Protein AF-A0A834EFI2-F1 (afdb_monomer_lite)

Secondary structure (DSSP, 8-state):
-HHHHHHHHHHHHHHHHS---------------------HHHHHHHHHHHHHHHHHHHHHHHHTT-SS-----HHHHHHHS---HHHHHHHHHHHS-----------S-TTSPP------PPBPPPTT--STT-----B----TT--GGG--------PPPP-SS-----------PPPPSS------

pLDDT: mean 71.98, std 16.1, range [35.47, 96.5]

Structure (mmCIF, N/CA/C/O backbone):
data_AF-A0A834EFI2-F1
#
_entry.id   AF-A0A834EFI2-F1
#
loop_
_atom_site.group_PDB
_atom_site.id
_atom_site.type_symbol
_atom_site.label_atom_id
_atom_site.label_alt_id
_atom_site.label_comp_id
_atom_site.label_asym_id
_atom_site.label_entity_id
_atom_site.label_seq_id
_atom_site.pdbx_PDB_ins_code
_atom_site.Cartn_x
_atom_site.Cartn_y
_atom_site.Cartn_z
_atom_site.occupancy
_atom_site.B_iso_or_equiv
_atom_site.auth_seq_id
_atom_site.auth_comp_id
_atom_site.auth_asym_id
_atom_site.auth_atom_id
_atom_site.pdbx_PDB_model_num
ATOM 1 N N . MET A 1 1 ? 74.444 -0.297 -67.887 1.00 57.16 1 MET A N 1
ATOM 2 C CA . MET A 1 1 ? 74.779 -0.469 -66.453 1.00 57.16 1 MET A CA 1
ATOM 3 C C . MET A 1 1 ? 73.756 0.197 -65.520 1.00 57.16 1 MET A C 1
ATOM 5 O O . MET A 1 1 ? 73.308 -0.463 -64.598 1.00 57.16 1 MET A O 1
ATOM 9 N N . GLN A 1 2 ? 73.308 1.440 -65.764 1.00 59.41 2 GLN A N 1
ATOM 10 C CA . GLN A 1 2 ? 72.374 2.156 -64.863 1.00 59.41 2 GLN A CA 1
ATOM 11 C C . GLN A 1 2 ? 70.958 1.557 -64.750 1.00 59.41 2 GLN A C 1
ATOM 13 O O . GLN A 1 2 ? 70.380 1.557 -63.668 1.00 59.41 2 GLN A O 1
ATOM 18 N N . LYS A 1 3 ? 70.391 0.998 -65.831 1.00 59.50 3 LYS A N 1
ATOM 19 C CA . LYS A 1 3 ? 69.033 0.418 -65.776 1.00 59.50 3 LYS A CA 1
ATOM 20 C C . LYS A 1 3 ? 68.935 -0.820 -64.881 1.00 59.50 3 LYS A C 1
ATOM 22 O O . LYS A 1 3 ? 67.897 -1.032 -64.269 1.00 59.50 3 LYS A O 1
ATOM 27 N N . LEU A 1 4 ? 70.016 -1.593 -64.760 1.00 70.81 4 LEU A N 1
ATOM 28 C CA . LEU A 1 4 ? 70.049 -2.780 -63.905 1.00 70.81 4 LEU A CA 1
ATOM 29 C C . LEU A 1 4 ? 70.066 -2.392 -62.419 1.00 70.81 4 LEU A C 1
ATOM 31 O O . LEU A 1 4 ? 69.343 -2.985 -61.630 1.00 70.81 4 LEU A O 1
ATOM 35 N N . GLN A 1 5 ? 70.807 -1.338 -62.057 1.00 68.81 5 GLN A N 1
ATOM 36 C CA . GLN A 1 5 ? 70.802 -0.798 -60.693 1.00 68.81 5 GLN A CA 1
ATOM 37 C C . GLN A 1 5 ? 69.417 -0.301 -60.271 1.00 68.81 5 GLN A C 1
ATOM 39 O O . GLN A 1 5 ? 69.000 -0.563 -59.150 1.00 68.81 5 GLN A O 1
ATOM 44 N N . ILE A 1 6 ? 68.684 0.361 -61.170 1.00 76.00 6 ILE A N 1
ATOM 45 C CA . ILE A 1 6 ? 67.333 0.860 -60.876 1.00 76.00 6 ILE A CA 1
ATOM 46 C C . ILE A 1 6 ? 66.368 -0.302 -60.607 1.00 76.00 6 ILE A C 1
ATOM 48 O O . ILE A 1 6 ? 65.616 -0.253 -59.638 1.00 76.00 6 ILE A O 1
ATOM 52 N N . TYR A 1 7 ? 66.429 -1.374 -61.401 1.00 76.25 7 TYR A N 1
ATOM 53 C CA . TYR A 1 7 ? 65.611 -2.568 -61.162 1.00 76.25 7 TYR A CA 1
ATOM 54 C C . TYR A 1 7 ? 65.958 -3.265 -59.843 1.00 76.25 7 TYR A C 1
ATOM 56 O O . TYR A 1 7 ? 65.052 -3.678 -59.125 1.00 76.25 7 TYR A O 1
ATOM 64 N N . VAL A 1 8 ? 67.244 -3.343 -59.491 1.00 78.88 8 VAL A N 1
ATOM 65 C CA . VAL A 1 8 ? 67.687 -3.908 -58.207 1.00 78.88 8 VAL A CA 1
ATOM 66 C C . VAL A 1 8 ? 67.187 -3.063 -57.036 1.00 78.88 8 VAL A C 1
ATOM 68 O O . VAL A 1 8 ? 66.684 -3.627 -56.072 1.00 78.88 8 VAL A O 1
ATOM 71 N N . TYR A 1 9 ? 67.241 -1.731 -57.130 1.00 77.94 9 TYR A N 1
ATOM 72 C CA . TYR A 1 9 ? 66.711 -0.843 -56.091 1.00 77.94 9 TYR A CA 1
ATOM 73 C C . TYR A 1 9 ? 65.197 -0.964 -55.930 1.00 77.94 9 TYR A C 1
ATOM 75 O O . TYR A 1 9 ? 64.722 -1.018 -54.802 1.00 77.94 9 TYR A O 1
ATOM 83 N N . ILE A 1 10 ? 64.445 -1.054 -57.031 1.00 77.62 10 ILE A N 1
ATOM 84 C CA . ILE A 1 10 ? 62.991 -1.268 -56.986 1.00 77.62 10 ILE A CA 1
ATOM 85 C C . ILE A 1 10 ? 62.675 -2.620 -56.337 1.00 77.62 10 ILE A C 1
ATOM 87 O O . ILE A 1 10 ? 61.805 -2.694 -55.475 1.00 77.62 10 ILE A O 1
ATOM 91 N N . TYR A 1 11 ? 63.408 -3.677 -56.693 1.00 72.69 11 TYR A N 1
ATOM 92 C CA . TYR A 1 11 ? 63.208 -5.008 -56.118 1.00 72.69 11 TYR A CA 1
ATOM 93 C C . TYR A 1 11 ? 63.543 -5.047 -54.620 1.00 72.69 11 TYR A C 1
ATOM 95 O O . TYR A 1 11 ? 62.806 -5.630 -53.829 1.00 72.69 11 TYR A O 1
ATOM 103 N N . LEU A 1 12 ? 64.614 -4.361 -54.214 1.00 73.50 12 LEU A N 1
ATOM 104 C CA . LEU A 1 12 ? 65.018 -4.240 -52.815 1.00 73.50 12 LEU A CA 1
ATOM 105 C C . LEU A 1 12 ? 64.003 -3.414 -52.008 1.00 73.50 12 LEU A C 1
ATOM 107 O O . LEU A 1 12 ? 63.713 -3.754 -50.868 1.00 73.50 12 LEU A O 1
ATOM 111 N N . PHE A 1 13 ? 63.392 -2.392 -52.616 1.00 70.62 13 PHE A N 1
ATOM 112 C CA . PHE A 1 13 ? 62.303 -1.628 -52.001 1.00 70.62 13 PHE A CA 1
ATOM 113 C C . PHE A 1 13 ? 61.031 -2.470 -51.832 1.00 70.62 13 PHE A C 1
ATOM 115 O O . PHE A 1 13 ? 60.393 -2.411 -50.784 1.00 70.62 13 PHE A O 1
ATOM 122 N N . MET A 1 14 ? 60.690 -3.305 -52.818 1.00 68.56 14 MET A N 1
ATOM 123 C CA . MET A 1 14 ? 59.548 -4.222 -52.715 1.00 68.56 14 MET A CA 1
ATOM 124 C C . MET A 1 14 ? 59.757 -5.288 -51.631 1.00 68.56 14 MET A C 1
ATOM 126 O O . MET A 1 14 ? 58.807 -5.608 -50.923 1.00 68.56 14 MET A O 1
ATOM 130 N N . LEU A 1 15 ? 60.988 -5.774 -51.440 1.00 65.50 15 LEU A N 1
ATOM 131 C CA . LEU A 1 15 ? 61.339 -6.699 -50.351 1.00 65.50 15 LEU A CA 1
ATOM 132 C C . LEU A 1 15 ? 61.309 -6.050 -48.955 1.00 65.50 15 LEU A C 1
ATOM 134 O O . LEU A 1 15 ? 61.160 -6.758 -47.967 1.00 65.50 15 LEU A O 1
ATOM 138 N N . ILE A 1 16 ? 61.451 -4.724 -48.855 1.00 64.19 16 ILE A N 1
ATOM 139 C CA . ILE A 1 16 ? 61.365 -3.992 -47.577 1.00 64.19 16 ILE A CA 1
ATOM 140 C C . ILE A 1 16 ? 59.906 -3.663 -47.223 1.00 64.19 16 ILE A C 1
ATOM 142 O O . ILE A 1 16 ? 59.544 -3.665 -46.050 1.00 64.19 16 ILE A O 1
ATOM 146 N N . VAL A 1 17 ? 59.058 -3.382 -48.221 1.00 65.19 17 VAL A N 1
ATOM 147 C CA . VAL A 1 17 ? 57.636 -3.050 -48.006 1.00 65.19 17 VAL A CA 1
ATOM 148 C C . VAL A 1 17 ? 56.783 -4.307 -47.809 1.00 65.19 17 VAL A C 1
ATOM 150 O O . VAL A 1 17 ? 55.836 -4.289 -47.024 1.00 65.19 17 VAL A O 1
ATOM 153 N N . ALA A 1 18 ? 57.131 -5.413 -48.467 1.00 56.00 18 ALA A N 1
ATOM 154 C CA . ALA A 1 18 ? 56.571 -6.726 -48.180 1.00 56.00 18 ALA A CA 1
ATOM 155 C C . ALA A 1 18 ? 57.459 -7.430 -47.143 1.00 56.00 18 ALA A C 1
ATOM 157 O O . ALA A 1 18 ? 58.338 -8.213 -47.495 1.00 56.00 18 ALA A O 1
ATOM 158 N N . GLY A 1 19 ? 57.245 -7.121 -45.859 1.00 52.88 19 GLY A N 1
ATOM 159 C CA . GLY A 1 19 ? 57.822 -7.901 -44.760 1.00 52.88 19 GLY A CA 1
ATOM 160 C C . GLY A 1 19 ? 57.511 -9.400 -44.915 1.00 52.88 19 GLY A C 1
ATOM 161 O O . GLY A 1 19 ? 56.561 -9.758 -45.620 1.00 52.88 19 GLY A O 1
ATOM 162 N N . PRO A 1 20 ? 58.310 -10.291 -44.302 1.00 54.50 20 PRO A N 1
ATOM 163 C CA . PRO A 1 20 ? 58.153 -11.722 -44.497 1.00 54.50 20 PRO A CA 1
ATOM 164 C C . PRO A 1 20 ? 56.745 -12.142 -44.070 1.00 54.50 20 PRO A C 1
ATOM 166 O O . PRO A 1 20 ? 56.276 -11.815 -42.982 1.00 54.50 20 PRO A O 1
ATOM 169 N N . VAL A 1 21 ? 56.061 -12.855 -44.959 1.00 49.03 21 VAL A N 1
ATOM 170 C CA . VAL A 1 21 ? 54.863 -13.608 -44.604 1.00 49.03 21 VAL A CA 1
ATOM 171 C C . VAL A 1 21 ? 55.350 -14.790 -43.769 1.00 49.03 21 VAL A C 1
ATOM 173 O O . VAL A 1 21 ? 55.869 -15.760 -44.319 1.00 49.03 21 VAL A O 1
ATOM 176 N N . ASP A 1 22 ? 55.237 -14.679 -42.446 1.00 40.69 22 ASP A N 1
ATOM 177 C CA . ASP A 1 22 ? 55.467 -15.785 -41.516 1.00 40.69 22 ASP A CA 1
ATOM 178 C C . ASP A 1 22 ? 54.403 -16.871 -41.747 1.00 40.69 22 ASP A C 1
ATOM 180 O O . ASP A 1 22 ? 53.300 -16.838 -41.202 1.00 40.69 22 ASP A O 1
ATOM 184 N N . LEU A 1 23 ? 54.737 -17.849 -42.588 1.00 47.94 23 LEU A N 1
ATOM 185 C CA . LEU A 1 23 ? 54.115 -19.168 -42.577 1.00 47.94 23 LEU A CA 1
ATOM 186 C C . LEU A 1 23 ? 54.871 -20.017 -41.555 1.00 47.94 23 LEU A C 1
ATOM 188 O O . LEU A 1 23 ? 55.841 -20.687 -41.902 1.00 47.94 23 LEU A O 1
ATOM 192 N N . ASN A 1 24 ? 54.438 -19.979 -40.296 1.00 36.28 24 ASN A N 1
ATOM 193 C CA . ASN A 1 24 ? 54.888 -20.942 -39.298 1.00 36.28 24 ASN A CA 1
ATOM 194 C C . ASN A 1 24 ? 53.682 -21.506 -38.533 1.00 36.28 24 ASN A C 1
ATOM 196 O O . ASN A 1 24 ? 53.216 -20.936 -37.547 1.00 36.28 24 ASN A O 1
ATOM 200 N N . GLU A 1 25 ? 53.159 -22.626 -39.037 1.00 43.72 25 GLU A N 1
ATOM 201 C CA . GLU A 1 25 ? 52.348 -23.561 -38.258 1.00 43.72 25 GLU A CA 1
ATOM 202 C C . GLU A 1 25 ? 53.233 -24.253 -37.208 1.00 43.72 25 GLU A C 1
ATOM 204 O O . GLU A 1 25 ? 54.333 -24.709 -37.510 1.00 43.72 25 GLU A O 1
ATOM 209 N N . ASN A 1 26 ? 52.675 -24.396 -36.004 1.00 40.94 26 ASN A N 1
ATOM 210 C CA . ASN A 1 26 ? 53.126 -25.214 -34.873 1.00 40.94 26 ASN A CA 1
ATOM 211 C C . ASN A 1 26 ? 54.272 -24.683 -33.996 1.00 40.94 26 ASN A C 1
ATOM 213 O O . ASN A 1 26 ? 55.439 -25.029 -34.166 1.00 40.94 26 ASN A O 1
ATOM 217 N N . SER A 1 27 ? 53.880 -24.055 -32.886 1.00 36.34 27 SER A N 1
ATOM 218 C CA . SER A 1 27 ? 54.335 -24.500 -31.564 1.00 36.34 27 SER A CA 1
ATOM 219 C C . SER A 1 27 ? 53.346 -24.082 -30.470 1.00 36.34 27 SER A C 1
ATOM 221 O O . SER A 1 27 ? 53.062 -22.907 -30.245 1.00 36.34 27 SER A O 1
ATOM 223 N N . GLU A 1 28 ? 52.802 -25.081 -29.776 1.00 46.66 28 GLU A N 1
ATOM 224 C CA . GLU A 1 28 ? 52.226 -24.907 -28.450 1.00 46.66 28 GLU A CA 1
ATOM 225 C C . GLU A 1 28 ? 53.320 -24.383 -27.514 1.00 46.66 28 GLU A C 1
ATOM 227 O O . GLU A 1 28 ? 54.284 -25.090 -27.225 1.00 46.66 28 GLU A O 1
ATOM 232 N N . GLN A 1 29 ? 53.162 -23.173 -26.980 1.00 35.47 29 GLN A N 1
ATOM 233 C CA . GLN A 1 29 ? 53.838 -22.812 -25.742 1.00 35.47 29 GLN A CA 1
ATOM 234 C C . GLN A 1 29 ? 52.977 -21.852 -24.926 1.00 35.47 29 GLN A C 1
ATOM 236 O O . GLN A 1 29 ? 52.627 -20.755 -25.350 1.00 35.47 29 GLN A O 1
ATOM 241 N N . LYS A 1 30 ? 52.618 -22.339 -23.735 1.00 46.41 30 LYS A N 1
ATOM 242 C CA . LYS A 1 30 ? 51.972 -21.622 -22.639 1.00 46.41 30 LYS A CA 1
ATOM 243 C C . LYS A 1 30 ? 52.601 -20.247 -22.427 1.00 46.41 30 LYS A C 1
ATOM 245 O O . LYS A 1 30 ? 53.721 -20.155 -21.932 1.00 46.41 30 LYS A O 1
ATOM 250 N N . GLU A 1 31 ? 51.799 -19.216 -22.635 1.00 38.06 31 GLU A N 1
ATOM 251 C CA . GLU A 1 31 ? 51.985 -17.920 -22.003 1.00 38.06 31 GLU A CA 1
ATOM 252 C C . GLU A 1 31 ? 50.618 -17.465 -21.474 1.00 38.06 31 GLU A C 1
ATOM 254 O O . GLU A 1 31 ? 49.764 -16.975 -22.211 1.00 38.06 31 GLU A O 1
ATOM 259 N N . ASN A 1 32 ? 50.376 -17.703 -20.179 1.00 44.28 32 ASN A N 1
ATOM 260 C CA . ASN A 1 32 ? 49.322 -17.022 -19.426 1.00 44.28 32 ASN A CA 1
ATOM 261 C C . ASN A 1 32 ? 49.777 -15.573 -19.217 1.00 44.28 32 ASN A C 1
ATOM 263 O O . ASN A 1 32 ? 50.196 -15.197 -18.127 1.00 44.28 32 ASN A O 1
ATOM 267 N N . VAL A 1 33 ? 49.747 -14.786 -20.286 1.00 43.59 33 VAL A N 1
ATOM 268 C CA . VAL A 1 33 ? 49.722 -13.330 -20.202 1.00 43.59 33 VAL A CA 1
ATOM 269 C C . VAL A 1 33 ? 48.264 -12.944 -20.328 1.00 43.59 33 VAL A C 1
ATOM 271 O O . VAL A 1 33 ? 47.598 -13.315 -21.295 1.00 43.59 33 VAL A O 1
ATOM 274 N N . GLU A 1 34 ? 47.772 -12.249 -19.307 1.00 51.00 34 GLU A N 1
ATOM 275 C CA . GLU A 1 34 ? 46.494 -11.550 -19.274 1.00 51.00 34 GLU A CA 1
ATOM 276 C C . GLU A 1 34 ? 46.258 -10.808 -20.595 1.00 51.00 34 GLU A C 1
ATOM 278 O O . GLU A 1 34 ? 46.604 -9.643 -20.770 1.00 51.00 34 GLU A O 1
ATOM 283 N N . LYS A 1 35 ? 45.605 -11.470 -21.551 1.00 49.47 35 LYS A N 1
ATOM 284 C CA . LYS A 1 35 ? 44.808 -10.771 -22.547 1.00 49.47 35 LYS A CA 1
ATOM 285 C C . LYS A 1 35 ? 43.511 -10.392 -21.853 1.00 49.47 35 LYS A C 1
ATOM 287 O O . LYS A 1 35 ? 42.452 -10.948 -22.141 1.00 49.47 35 LYS A O 1
ATOM 292 N N . GLU A 1 36 ? 43.597 -9.386 -20.985 1.00 53.88 36 GLU A N 1
ATOM 293 C CA . GLU A 1 36 ? 42.521 -8.415 -20.795 1.00 53.88 36 GLU A CA 1
ATOM 294 C C . GLU A 1 36 ? 42.317 -7.685 -22.133 1.00 53.88 36 GLU A C 1
ATOM 296 O O . GLU A 1 36 ? 42.615 -6.509 -22.323 1.00 53.88 36 GLU A O 1
ATOM 301 N N . GLY A 1 37 ? 41.869 -8.436 -23.139 1.00 59.25 37 GLY A N 1
ATOM 302 C CA . GLY A 1 37 ? 41.423 -7.879 -24.391 1.00 59.25 37 GLY A CA 1
ATOM 303 C C . GLY A 1 37 ? 40.200 -7.045 -24.068 1.00 59.25 37 GLY A C 1
ATOM 304 O O . GLY A 1 37 ? 39.169 -7.589 -23.673 1.00 59.25 37 GLY A O 1
ATOM 305 N N . LEU A 1 38 ? 40.336 -5.731 -24.228 1.00 65.19 38 LEU A N 1
ATOM 306 C CA . LEU A 1 38 ? 39.255 -4.754 -24.246 1.00 65.19 38 LEU A CA 1
ATOM 307 C C . LEU A 1 38 ? 38.185 -5.226 -25.244 1.00 65.19 38 LEU A C 1
ATOM 309 O O . LEU A 1 38 ? 38.211 -4.906 -26.433 1.00 65.19 38 LEU A O 1
ATOM 313 N N . CYS A 1 39 ? 37.253 -6.054 -24.774 1.00 82.56 39 CYS A N 1
ATOM 314 C CA . CYS A 1 39 ? 36.137 -6.530 -25.568 1.00 82.56 39 CYS A CA 1
ATOM 315 C C . CYS A 1 39 ? 35.184 -5.347 -25.753 1.00 82.56 39 CYS A C 1
ATOM 317 O O . CYS A 1 39 ? 34.270 -5.137 -24.957 1.00 82.56 39 CYS A O 1
ATOM 319 N N . ASN A 1 40 ? 35.388 -4.568 -26.818 1.00 80.56 40 ASN A N 1
ATOM 320 C CA . ASN A 1 40 ? 34.561 -3.401 -27.136 1.00 80.56 40 ASN A CA 1
ATOM 321 C C . ASN A 1 40 ? 33.069 -3.762 -27.232 1.00 80.56 40 ASN A C 1
ATOM 323 O O . ASN A 1 40 ? 32.218 -2.982 -26.814 1.00 80.56 40 ASN A O 1
ATOM 327 N N . ALA A 1 41 ? 32.741 -4.974 -27.696 1.00 84.69 41 ALA A N 1
ATOM 328 C CA . ALA A 1 41 ? 31.374 -5.493 -27.702 1.00 84.69 41 ALA A CA 1
ATOM 329 C C . ALA A 1 41 ? 30.818 -5.737 -26.285 1.00 84.69 41 ALA A C 1
ATOM 331 O O . ALA A 1 41 ? 29.636 -5.505 -26.040 1.00 84.69 41 ALA A O 1
ATOM 332 N N . CYS A 1 42 ? 31.652 -6.176 -25.342 1.00 87.69 42 CYS A N 1
ATOM 333 C CA . CYS A 1 42 ? 31.282 -6.396 -23.947 1.00 87.69 42 CYS A CA 1
ATOM 334 C C . CYS A 1 42 ? 31.084 -5.056 -23.228 1.00 87.69 42 CYS A C 1
ATOM 336 O O . CYS A 1 42 ? 30.063 -4.867 -22.573 1.00 87.69 42 CYS A O 1
ATOM 338 N N . THR A 1 43 ? 31.991 -4.095 -23.433 1.00 87.62 43 THR A N 1
ATOM 339 C CA . THR A 1 43 ? 31.859 -2.720 -22.925 1.00 87.62 43 THR A CA 1
ATOM 340 C C . THR A 1 43 ? 30.623 -2.032 -23.503 1.00 87.62 43 THR A C 1
ATOM 342 O O . THR A 1 43 ? 29.855 -1.419 -22.769 1.00 87.62 43 THR A O 1
ATOM 345 N N . TRP A 1 44 ? 30.350 -2.195 -24.801 1.00 87.75 44 TRP A N 1
ATOM 346 C CA . TRP A 1 44 ? 29.141 -1.665 -25.434 1.00 87.75 44 TRP A CA 1
ATOM 347 C C . TRP A 1 44 ? 27.859 -2.314 -24.889 1.00 87.75 44 TRP A C 1
ATOM 349 O O . TRP A 1 44 ? 26.895 -1.615 -24.578 1.00 87.75 44 TRP A O 1
ATOM 359 N N . ARG A 1 45 ? 27.842 -3.640 -24.693 1.00 89.38 45 ARG A N 1
ATOM 360 C CA . ARG A 1 45 ? 26.726 -4.341 -24.029 1.00 89.38 45 ARG A CA 1
ATOM 361 C C . ARG A 1 45 ? 26.526 -3.860 -22.593 1.00 89.38 45 ARG A C 1
ATOM 363 O O . ARG A 1 45 ? 25.390 -3.687 -22.164 1.00 89.38 45 ARG A O 1
ATOM 370 N N . GLN A 1 46 ? 27.609 -3.610 -21.865 1.00 90.56 46 GLN A N 1
ATOM 371 C CA . GLN A 1 46 ? 27.544 -3.103 -20.500 1.00 90.56 46 GLN A CA 1
ATOM 372 C C . GLN A 1 46 ? 27.001 -1.670 -20.460 1.00 90.56 46 GLN A C 1
ATOM 374 O O . GLN A 1 46 ? 26.102 -1.392 -19.671 1.00 90.56 46 GLN A O 1
ATOM 379 N N . ASN A 1 47 ? 27.464 -0.797 -21.359 1.00 90.62 47 ASN A N 1
ATOM 380 C CA . ASN A 1 47 ? 27.018 0.595 -21.464 1.00 90.62 47 ASN A CA 1
ATOM 381 C C . ASN A 1 47 ? 25.558 0.707 -21.926 1.00 90.62 47 ASN A C 1
ATOM 383 O O . ASN A 1 47 ? 24.792 1.529 -21.430 1.00 90.62 47 ASN A O 1
ATOM 387 N N . THR A 1 48 ? 25.131 -0.141 -22.864 1.00 92.38 48 THR A N 1
ATOM 388 C CA . THR A 1 48 ? 23.721 -0.198 -23.280 1.00 92.38 48 THR A CA 1
ATOM 389 C C . THR A 1 48 ? 22.837 -0.756 -22.171 1.00 92.38 48 THR A C 1
ATOM 391 O O . THR A 1 48 ? 21.735 -0.255 -21.958 1.00 92.38 48 THR A O 1
ATOM 394 N N . LYS A 1 49 ? 23.315 -1.752 -21.415 1.00 95.00 49 LYS A N 1
ATOM 395 C CA . LYS A 1 49 ? 22.616 -2.268 -20.236 1.00 95.00 49 LYS A CA 1
ATOM 396 C C . LYS A 1 49 ? 22.492 -1.205 -19.143 1.00 95.00 49 LYS A C 1
ATOM 398 O O . LYS A 1 49 ? 21.394 -1.040 -18.619 1.00 95.00 49 LYS A O 1
ATOM 403 N N . SER A 1 50 ? 23.560 -0.476 -18.812 1.00 93.31 50 SER A N 1
ATOM 404 C CA . SER A 1 50 ? 23.510 0.590 -17.801 1.00 93.31 50 SER A CA 1
ATOM 405 C C . SER A 1 50 ? 22.576 1.723 -18.225 1.00 93.31 50 SER A C 1
ATOM 407 O O . SER A 1 50 ? 21.700 2.094 -17.447 1.00 93.31 50 SER A O 1
ATOM 409 N N . SER A 1 51 ? 22.654 2.167 -19.483 1.00 93.88 51 SER A N 1
ATOM 410 C CA . SER A 1 51 ? 21.744 3.177 -20.038 1.00 93.88 51 SER A CA 1
ATOM 411 C C . SER A 1 51 ? 20.276 2.724 -20.003 1.00 93.88 51 SER A C 1
ATOM 413 O O . SER A 1 51 ? 19.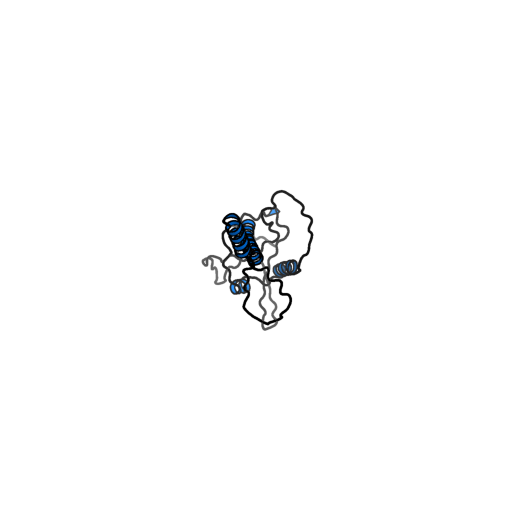401 3.481 -19.584 1.00 93.88 51 SER A O 1
ATOM 415 N N . ARG A 1 52 ? 19.987 1.460 -20.348 1.00 95.75 52 ARG A N 1
ATOM 416 C CA . ARG A 1 52 ? 18.630 0.892 -20.234 1.00 95.75 52 ARG A CA 1
ATOM 417 C C . ARG A 1 52 ? 18.145 0.835 -18.787 1.00 95.75 52 ARG A C 1
ATOM 419 O O . ARG A 1 52 ? 16.986 1.137 -18.532 1.00 95.75 52 ARG A O 1
ATOM 426 N N . ILE A 1 53 ? 19.008 0.467 -17.838 1.00 96.50 53 ILE A N 1
ATOM 427 C CA . ILE A 1 53 ? 18.658 0.437 -16.410 1.00 96.50 53 ILE A CA 1
ATOM 428 C C . ILE A 1 53 ? 18.310 1.845 -15.914 1.00 96.50 53 ILE A C 1
ATOM 430 O O . ILE A 1 53 ? 17.340 2.009 -15.179 1.00 96.50 53 ILE A O 1
ATOM 434 N N . GLU A 1 54 ? 19.072 2.862 -16.312 1.00 94.56 54 GLU A N 1
ATOM 435 C CA . GLU A 1 54 ? 18.787 4.258 -15.966 1.00 94.56 54 GLU A CA 1
ATOM 436 C C . GLU A 1 54 ? 17.467 4.740 -16.575 1.00 94.56 54 GLU A C 1
ATOM 438 O O . GLU A 1 54 ? 16.649 5.326 -15.865 1.00 94.56 54 GLU A O 1
ATOM 443 N N . ALA A 1 55 ? 17.201 4.401 -17.838 1.00 94.19 55 ALA A N 1
ATOM 444 C CA . ALA A 1 55 ? 15.926 4.696 -18.484 1.00 94.19 55 ALA A CA 1
ATOM 445 C C . ALA A 1 55 ? 14.743 4.038 -17.753 1.00 94.19 55 ALA A C 1
ATOM 447 O O . ALA A 1 55 ? 13.748 4.704 -17.475 1.00 94.19 55 ALA A O 1
ATOM 448 N N . ILE A 1 56 ? 14.868 2.761 -17.369 1.00 95.25 56 ILE A N 1
ATOM 449 C CA . ILE A 1 56 ? 13.834 2.038 -16.613 1.00 95.25 56 ILE A CA 1
ATOM 450 C C . ILE A 1 56 ? 13.594 2.698 -15.251 1.00 95.25 56 ILE A C 1
ATOM 452 O O . ILE A 1 56 ? 12.443 2.882 -14.863 1.00 95.25 56 ILE A O 1
ATOM 456 N N . LYS A 1 57 ? 14.649 3.099 -14.529 1.00 94.25 57 LYS A N 1
ATOM 457 C CA . LYS A 1 57 ? 14.510 3.798 -13.239 1.00 94.25 57 LYS A CA 1
ATOM 458 C C . LYS A 1 57 ? 13.676 5.072 -13.379 1.00 94.25 57 LYS A C 1
ATOM 460 O O . LYS A 1 57 ? 12.748 5.280 -12.601 1.00 94.25 57 LYS A O 1
ATOM 465 N N . ILE A 1 58 ? 13.978 5.895 -14.382 1.00 92.81 58 ILE A N 1
ATOM 466 C CA . ILE A 1 58 ? 13.253 7.146 -14.641 1.00 92.81 58 ILE A CA 1
ATOM 467 C C . ILE A 1 58 ? 11.814 6.852 -15.077 1.00 92.81 58 ILE A C 1
ATOM 469 O O . ILE A 1 58 ? 10.880 7.491 -14.596 1.00 92.81 58 ILE A O 1
ATOM 473 N N . GLN A 1 59 ? 11.616 5.856 -15.943 1.00 90.69 59 GLN A N 1
ATOM 474 C CA . GLN A 1 59 ? 10.292 5.466 -16.418 1.00 90.69 59 GLN A CA 1
ATOM 475 C C . GLN A 1 59 ? 9.404 4.967 -15.273 1.00 90.69 59 GLN A C 1
ATOM 477 O O . GLN A 1 59 ? 8.243 5.356 -15.206 1.00 90.69 59 GLN A O 1
ATOM 482 N N . ILE A 1 60 ? 9.935 4.166 -14.344 1.00 93.25 60 ILE A N 1
ATOM 483 C CA . ILE A 1 60 ? 9.201 3.713 -13.153 1.00 93.25 60 ILE A CA 1
ATOM 484 C C . ILE A 1 60 ? 8.764 4.912 -12.307 1.00 93.25 60 ILE A C 1
ATOM 486 O O . ILE A 1 60 ? 7.589 5.016 -11.962 1.00 93.25 60 ILE A O 1
ATOM 490 N N . LEU A 1 61 ? 9.679 5.839 -12.009 1.00 92.00 61 LEU A N 1
ATOM 491 C CA . LEU A 1 61 ? 9.361 7.042 -11.233 1.00 92.00 61 LEU A CA 1
ATOM 492 C C . LEU A 1 61 ? 8.292 7.899 -11.929 1.00 92.00 61 LEU A C 1
ATOM 494 O O . LEU A 1 61 ? 7.325 8.316 -11.295 1.00 92.00 61 LEU A O 1
ATOM 498 N N . SER A 1 62 ? 8.402 8.071 -13.249 1.00 91.50 62 SER A N 1
ATOM 499 C CA . SER A 1 62 ? 7.419 8.790 -14.066 1.00 91.50 62 SER A CA 1
ATOM 500 C C . SER A 1 62 ? 6.041 8.119 -14.046 1.00 91.50 62 SER A C 1
ATOM 502 O O . SER A 1 62 ? 5.036 8.781 -13.776 1.00 91.50 62 SER A O 1
ATOM 504 N N . LYS A 1 63 ? 5.984 6.799 -14.260 1.00 89.56 63 LYS A N 1
ATOM 505 C CA . LYS A 1 63 ? 4.732 6.027 -14.254 1.00 89.56 63 LYS A CA 1
ATOM 506 C C . LYS A 1 63 ? 4.046 6.052 -12.890 1.00 89.56 63 LYS A C 1
ATOM 508 O O . LYS A 1 63 ? 2.826 6.197 -12.828 1.00 89.56 63 LYS A O 1
ATOM 513 N N . LEU A 1 64 ? 4.825 5.979 -11.809 1.00 88.25 64 LEU A N 1
ATOM 514 C CA . LEU A 1 64 ? 4.339 6.074 -10.429 1.00 88.25 64 LEU A CA 1
ATOM 515 C C . LEU A 1 64 ? 4.052 7.514 -9.978 1.00 88.25 64 LEU A C 1
ATOM 517 O O . LEU A 1 64 ? 3.538 7.710 -8.877 1.00 88.25 64 LEU A O 1
ATOM 521 N N . ARG A 1 65 ? 4.347 8.519 -10.816 1.00 86.56 65 ARG A N 1
ATOM 522 C CA . ARG A 1 65 ? 4.206 9.951 -10.505 1.00 86.56 65 ARG A CA 1
ATOM 523 C C . ARG A 1 65 ? 4.981 10.354 -9.242 1.00 86.56 65 ARG A C 1
ATOM 525 O O . ARG A 1 65 ? 4.479 11.106 -8.408 1.00 86.56 65 ARG A O 1
ATOM 532 N N . LEU A 1 66 ? 6.200 9.837 -9.109 1.00 88.00 66 LEU A N 1
ATOM 533 C CA . LEU A 1 66 ? 7.132 10.137 -8.026 1.00 88.00 66 LEU A CA 1
ATOM 534 C C . LEU A 1 66 ? 8.298 10.968 -8.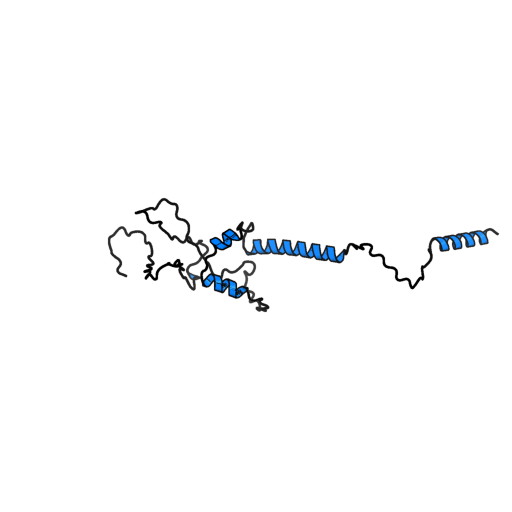567 1.00 88.00 66 LEU A C 1
ATOM 536 O O . LEU A 1 66 ? 8.900 10.608 -9.575 1.00 88.00 66 LEU A O 1
ATOM 540 N N . GLU A 1 67 ? 8.645 12.057 -7.884 1.00 87.56 67 GLU A N 1
ATOM 541 C CA . GLU A 1 67 ? 9.826 12.863 -8.235 1.00 87.56 67 GLU A CA 1
ATOM 542 C C . GLU A 1 67 ? 11.124 12.153 -7.843 1.00 87.56 67 GLU A C 1
ATOM 544 O O . GLU A 1 67 ? 12.112 12.166 -8.574 1.00 87.56 67 GLU A O 1
ATOM 549 N N . THR A 1 68 ? 11.114 11.505 -6.678 1.00 89.81 68 THR A N 1
ATOM 550 C CA . THR A 1 68 ? 12.257 10.783 -6.122 1.00 89.81 68 THR A CA 1
ATOM 551 C C . THR A 1 68 ? 11.808 9.450 -5.538 1.00 89.81 68 THR A C 1
ATOM 553 O O . THR A 1 68 ? 10.643 9.266 -5.175 1.00 89.81 68 THR A O 1
ATOM 556 N N . ALA A 1 69 ? 12.737 8.494 -5.466 1.00 90.12 69 ALA A N 1
ATOM 557 C CA . ALA A 1 69 ? 12.471 7.225 -4.807 1.00 90.12 69 ALA A CA 1
ATOM 558 C C . ALA A 1 69 ? 12.190 7.467 -3.311 1.00 90.12 69 ALA A C 1
ATOM 560 O O . ALA A 1 69 ? 12.946 8.198 -2.663 1.00 90.12 69 ALA A O 1
ATOM 561 N N . PRO A 1 70 ? 11.135 6.861 -2.743 1.00 86.88 70 PRO A N 1
ATOM 562 C CA . PRO A 1 70 ? 10.796 7.056 -1.343 1.00 86.88 70 PRO A CA 1
ATOM 563 C C . PRO A 1 70 ? 11.929 6.545 -0.445 1.00 86.88 70 PRO A C 1
ATOM 565 O O . PRO A 1 70 ? 12.393 5.412 -0.581 1.00 86.88 70 PRO A O 1
ATOM 568 N N . ASN A 1 71 ? 12.378 7.392 0.481 1.00 87.56 71 ASN A N 1
ATOM 569 C CA . ASN A 1 71 ? 13.472 7.079 1.396 1.00 87.56 71 ASN A CA 1
ATOM 570 C C . ASN A 1 71 ? 12.966 6.213 2.561 1.00 87.56 71 ASN A C 1
ATOM 572 O O . ASN A 1 71 ? 12.583 6.729 3.610 1.00 87.56 71 ASN A O 1
ATOM 576 N N . ILE A 1 72 ? 12.912 4.895 2.354 1.00 87.00 72 ILE A N 1
ATOM 577 C CA . ILE A 1 72 ? 12.432 3.928 3.348 1.00 87.00 72 ILE A CA 1
ATOM 578 C C . ILE A 1 72 ? 13.476 2.818 3.513 1.00 87.00 72 ILE A C 1
ATOM 580 O O . ILE A 1 72 ? 13.855 2.152 2.549 1.00 87.00 72 ILE A O 1
ATOM 584 N N . SER A 1 73 ? 13.942 2.598 4.745 1.00 86.88 73 SER A N 1
ATOM 585 C CA . SER A 1 73 ? 14.879 1.515 5.064 1.00 86.88 73 SER A CA 1
ATOM 586 C C . SER A 1 73 ? 14.173 0.156 5.149 1.00 86.88 73 SER A C 1
ATOM 588 O O . SER A 1 73 ? 12.973 0.071 5.416 1.00 86.88 73 SER A O 1
ATOM 590 N N . LYS A 1 74 ? 14.921 -0.944 4.982 1.00 84.44 74 LYS A N 1
ATOM 591 C CA . LYS A 1 74 ? 14.368 -2.308 5.108 1.00 84.44 74 LYS A CA 1
ATOM 592 C C . LYS A 1 74 ? 13.732 -2.567 6.480 1.00 84.44 74 LYS A C 1
ATOM 594 O O . LYS A 1 74 ? 12.732 -3.278 6.562 1.00 84.44 74 LYS A O 1
ATOM 599 N N . ASP A 1 75 ? 14.276 -1.978 7.541 1.00 79.88 75 ASP A N 1
ATOM 600 C CA . ASP A 1 75 ? 13.738 -2.131 8.896 1.00 79.88 75 ASP A CA 1
ATOM 601 C C . ASP A 1 75 ? 12.476 -1.293 9.117 1.00 79.88 75 ASP A C 1
ATOM 603 O O . ASP A 1 75 ? 11.534 -1.775 9.747 1.00 79.88 75 ASP A O 1
ATOM 607 N N . ALA A 1 76 ? 12.398 -0.099 8.514 1.00 78.44 76 ALA A N 1
ATOM 608 C CA . ALA A 1 76 ? 11.167 0.687 8.492 1.00 78.44 76 ALA A CA 1
ATOM 609 C C . ALA A 1 76 ? 10.046 -0.064 7.757 1.00 78.44 76 ALA A C 1
ATOM 611 O O . ALA A 1 76 ? 8.923 -0.106 8.250 1.00 78.44 76 ALA A O 1
ATOM 612 N N . ILE A 1 77 ? 10.349 -0.748 6.646 1.00 80.50 77 ILE A N 1
ATOM 613 C CA . ILE A 1 77 ? 9.374 -1.611 5.956 1.00 80.50 77 ILE A CA 1
ATOM 614 C C . ILE A 1 77 ? 8.874 -2.709 6.901 1.00 80.50 77 ILE A C 1
ATOM 616 O O . ILE A 1 77 ? 7.673 -2.892 7.032 1.00 80.50 77 ILE A O 1
ATOM 620 N N . ARG A 1 78 ? 9.756 -3.416 7.617 1.00 75.75 78 ARG A N 1
ATOM 621 C CA . ARG A 1 78 ? 9.342 -4.500 8.532 1.00 75.75 78 ARG A CA 1
ATOM 622 C C . ARG A 1 78 ? 8.438 -4.036 9.676 1.00 75.75 78 ARG A C 1
ATOM 624 O O . ARG A 1 78 ? 7.615 -4.823 10.136 1.00 75.75 78 ARG A O 1
ATOM 631 N N . GLN A 1 79 ? 8.619 -2.805 10.152 1.00 74.38 79 GLN A N 1
ATOM 632 C CA . GLN A 1 79 ? 7.813 -2.233 11.234 1.00 74.38 79 GLN A CA 1
ATOM 633 C C . GLN A 1 79 ? 6.488 -1.652 10.733 1.00 74.38 79 GLN A C 1
ATOM 635 O O . GLN A 1 79 ? 5.460 -1.821 11.385 1.00 74.38 79 GLN A O 1
ATOM 640 N N . LEU A 1 80 ? 6.515 -0.972 9.585 1.00 72.56 80 LEU A N 1
ATOM 641 C CA . LEU A 1 80 ? 5.366 -0.246 9.045 1.00 72.56 80 LEU A CA 1
ATOM 642 C C . LEU A 1 80 ? 4.452 -1.121 8.190 1.00 72.56 80 LEU A C 1
ATOM 644 O O . LEU A 1 80 ? 3.283 -0.783 8.027 1.00 72.56 80 LEU A O 1
ATOM 648 N N . LEU A 1 81 ? 4.963 -2.224 7.636 1.00 76.94 81 LEU A N 1
ATOM 649 C CA . LEU A 1 81 ? 4.193 -3.120 6.786 1.00 76.94 81 LEU A CA 1
ATOM 650 C C . LEU A 1 81 ? 3.335 -4.053 7.660 1.00 76.94 81 LEU A C 1
ATOM 652 O O . LEU A 1 81 ? 3.869 -4.962 8.306 1.00 76.94 81 LEU A O 1
ATOM 656 N N . PRO A 1 82 ? 2.005 -3.858 7.712 1.00 71.19 82 PRO A N 1
ATOM 657 C CA . PRO A 1 82 ? 1.151 -4.689 8.541 1.00 71.19 82 PRO A CA 1
ATOM 658 C C . PRO A 1 82 ? 1.104 -6.112 7.982 1.00 71.19 82 PRO A C 1
ATOM 660 O O . PRO A 1 82 ? 0.937 -6.321 6.781 1.00 71.19 82 PRO A O 1
ATOM 663 N N . LYS A 1 83 ? 1.168 -7.110 8.867 1.00 67.94 83 LYS A N 1
ATOM 664 C CA . LYS A 1 83 ? 0.959 -8.527 8.524 1.00 67.94 83 LYS A CA 1
ATOM 665 C C . LYS A 1 83 ? -0.534 -8.828 8.353 1.00 67.94 83 LYS A C 1
ATOM 667 O O . LYS A 1 83 ? -1.098 -9.649 9.071 1.00 67.94 83 LYS A O 1
ATOM 672 N N . ALA A 1 84 ? -1.185 -8.101 7.455 1.00 72.56 84 ALA A N 1
ATOM 673 C CA . ALA A 1 84 ? -2.594 -8.276 7.145 1.00 72.56 84 ALA A CA 1
ATOM 674 C C . ALA A 1 84 ? -2.753 -9.313 6.013 1.00 72.56 84 ALA A C 1
ATOM 676 O O . ALA A 1 84 ? -2.004 -9.240 5.036 1.00 72.56 84 ALA A O 1
ATOM 677 N N . PRO A 1 85 ? -3.735 -10.233 6.093 1.00 73.12 85 PRO A N 1
ATOM 678 C CA . PRO A 1 85 ? -4.056 -11.174 5.016 1.00 73.12 85 PRO A CA 1
ATOM 679 C C . PRO A 1 85 ? -4.139 -10.574 3.597 1.00 73.12 85 PRO A C 1
ATOM 681 O O . PRO A 1 85 ? -3.485 -11.127 2.719 1.00 73.12 85 PRO A O 1
ATOM 684 N N . PRO A 1 86 ? -4.796 -9.421 3.344 1.00 72.25 86 PRO A N 1
ATOM 685 C CA . PRO A 1 86 ? -4.910 -8.877 1.984 1.00 72.25 86 PRO A CA 1
ATOM 686 C C . PRO A 1 86 ? -3.568 -8.425 1.404 1.00 72.25 86 PRO A C 1
ATOM 688 O O . PRO A 1 86 ? -3.370 -8.453 0.198 1.00 72.25 86 PRO A O 1
ATOM 691 N N . LEU A 1 87 ? -2.623 -8.010 2.251 1.00 74.00 87 LEU A N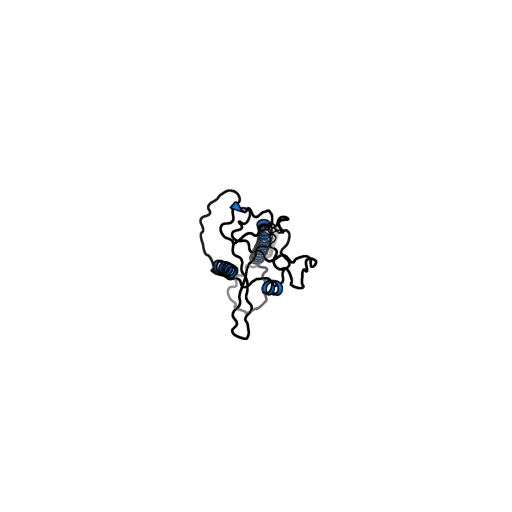 1
ATOM 692 C CA . LEU A 1 87 ? -1.292 -7.636 1.788 1.00 74.00 87 LEU A CA 1
ATOM 693 C C . LEU A 1 87 ? -0.482 -8.880 1.401 1.00 74.00 87 LEU A C 1
ATOM 695 O O . LEU A 1 87 ? 0.309 -8.842 0.465 1.00 74.00 87 LEU A O 1
ATOM 699 N N . ARG A 1 88 ? -0.689 -9.984 2.124 1.00 71.69 88 ARG A N 1
ATOM 700 C CA . ARG A 1 88 ? -0.036 -11.257 1.830 1.00 71.69 88 ARG A CA 1
ATOM 701 C C . ARG A 1 88 ? -0.563 -11.866 0.534 1.00 71.69 88 ARG A C 1
ATOM 703 O O . ARG A 1 88 ? 0.248 -12.288 -0.271 1.00 71.69 88 ARG A O 1
ATOM 710 N N . GLU A 1 89 ? -1.873 -11.806 0.302 1.00 74.56 89 GLU A N 1
ATOM 711 C CA . GLU A 1 89 ? -2.485 -12.211 -0.973 1.00 74.56 89 GLU A CA 1
ATOM 712 C C . GLU A 1 89 ? -1.904 -11.430 -2.158 1.00 74.56 89 GLU A C 1
ATOM 714 O O . GLU A 1 89 ? -1.564 -12.030 -3.172 1.00 74.56 89 GLU A O 1
ATOM 719 N N . LEU A 1 90 ? -1.714 -10.112 -2.011 1.00 73.25 90 LEU A N 1
ATOM 720 C CA . LEU A 1 90 ? -1.063 -9.298 -3.041 1.00 73.25 90 LEU A CA 1
ATOM 721 C C . LEU A 1 90 ? 0.388 -9.733 -3.282 1.00 73.25 90 LEU A C 1
ATOM 723 O O . LEU A 1 90 ? 0.802 -9.834 -4.427 1.00 73.25 90 LEU A O 1
ATOM 727 N N . ILE A 1 91 ? 1.172 -10.000 -2.235 1.00 76.44 91 ILE A N 1
ATOM 728 C CA . ILE A 1 91 ? 2.560 -10.465 -2.394 1.00 76.44 91 ILE A CA 1
ATOM 729 C C . ILE A 1 91 ? 2.589 -11.831 -3.093 1.00 76.44 91 ILE A C 1
ATOM 731 O O . ILE A 1 91 ? 3.313 -11.996 -4.072 1.00 76.44 91 ILE A O 1
ATOM 735 N N . ASP A 1 92 ? 1.761 -12.769 -2.635 1.00 74.56 92 ASP A N 1
ATOM 736 C CA . ASP A 1 92 ? 1.693 -14.132 -3.164 1.00 74.56 92 ASP A CA 1
ATOM 737 C C . ASP A 1 92 ? 1.221 -14.147 -4.636 1.00 74.56 92 ASP A C 1
ATOM 739 O O . ASP A 1 92 ? 1.694 -14.961 -5.427 1.00 74.56 92 ASP A O 1
ATOM 743 N N . GLN A 1 93 ? 0.349 -13.213 -5.046 1.00 70.62 93 GLN A N 1
ATOM 744 C CA . GLN A 1 93 ? -0.114 -13.069 -6.435 1.00 70.62 93 GLN A CA 1
ATOM 745 C C . GLN A 1 93 ? 1.015 -12.711 -7.420 1.00 70.62 93 GLN A C 1
ATOM 747 O O . GLN A 1 93 ? 0.937 -13.087 -8.591 1.00 70.62 93 GLN A O 1
ATOM 752 N N . TYR A 1 94 ? 2.047 -11.990 -6.968 1.00 68.44 94 TYR A N 1
ATOM 753 C CA . TYR A 1 94 ? 3.151 -11.511 -7.812 1.00 68.44 94 TYR A CA 1
ATOM 754 C C . TYR A 1 94 ? 4.486 -12.245 -7.571 1.00 68.44 94 TYR A C 1
ATOM 756 O O . TYR A 1 94 ? 5.439 -11.998 -8.307 1.00 68.44 94 TYR A O 1
ATOM 764 N N . ASP A 1 95 ? 4.569 -13.145 -6.582 1.00 66.38 95 ASP A N 1
ATOM 765 C CA . ASP A 1 95 ? 5.759 -13.981 -6.316 1.00 66.38 95 ASP A CA 1
ATOM 766 C C . ASP A 1 95 ? 5.900 -15.136 -7.327 1.00 66.38 95 ASP A C 1
ATOM 768 O O . ASP A 1 95 ? 6.982 -15.684 -7.543 1.00 66.38 95 ASP A O 1
ATOM 772 N N . VAL A 1 96 ? 4.811 -15.487 -8.019 1.00 55.91 96 VAL A N 1
ATOM 773 C CA . VAL A 1 96 ? 4.842 -16.474 -9.100 1.00 55.91 96 VAL A CA 1
ATOM 774 C C . VAL A 1 96 ? 5.292 -15.783 -10.380 1.00 55.91 96 VAL A C 1
ATOM 776 O O . VAL A 1 96 ? 4.608 -14.905 -10.902 1.00 55.91 96 VAL A O 1
ATOM 779 N N . GLN A 1 97 ? 6.458 -16.188 -10.876 1.00 59.09 97 GLN A N 1
ATOM 780 C CA . GLN A 1 97 ? 7.055 -15.766 -12.138 1.00 59.09 97 GLN A CA 1
ATOM 781 C C . GLN A 1 97 ? 6.053 -15.927 -13.295 1.00 59.09 97 GLN A C 1
ATOM 783 O O . GLN A 1 97 ? 5.928 -16.993 -13.893 1.00 59.09 97 GLN A O 1
ATOM 788 N N . ARG A 1 98 ? 5.290 -14.862 -13.562 1.00 54.84 98 ARG A N 1
ATOM 789 C CA . ARG A 1 98 ? 4.271 -14.811 -14.609 1.00 54.84 98 ARG A CA 1
ATOM 790 C C . ARG A 1 98 ? 4.960 -14.639 -15.961 1.00 54.84 98 ARG A C 1
ATOM 792 O O . ARG A 1 98 ? 5.234 -13.521 -16.389 1.00 54.84 98 ARG A O 1
ATOM 799 N N . ASP A 1 99 ? 5.172 -15.752 -16.650 1.00 52.47 99 ASP A N 1
ATOM 800 C CA . ASP A 1 99 ? 5.019 -15.789 -18.104 1.00 52.47 99 ASP A CA 1
ATOM 801 C C . ASP A 1 99 ? 3.512 -15.708 -18.397 1.00 52.47 99 ASP A C 1
ATOM 803 O O . ASP A 1 99 ? 2.872 -16.716 -18.683 1.00 52.47 99 ASP A O 1
ATOM 807 N N . ASP A 1 100 ? 2.906 -14.527 -18.237 1.00 57.78 100 ASP A N 1
ATOM 808 C CA . ASP A 1 100 ? 1.514 -14.323 -18.642 1.00 57.78 100 ASP A CA 1
ATOM 809 C C . ASP A 1 100 ? 1.452 -13.384 -19.836 1.00 57.78 100 ASP A C 1
ATOM 811 O O . ASP A 1 100 ? 1.760 -12.192 -19.762 1.00 57.78 100 ASP A O 1
ATOM 815 N N . SER A 1 101 ? 1.077 -13.979 -20.960 1.00 56.97 101 SER A N 1
ATOM 816 C CA . SER A 1 101 ? 0.781 -13.314 -22.217 1.00 56.97 101 SER A CA 1
ATOM 817 C C . SER A 1 101 ? -0.634 -12.751 -22.122 1.00 56.97 101 SER A C 1
ATOM 819 O O . SER A 1 101 ? -1.571 -13.249 -22.737 1.00 56.97 101 SER A O 1
ATOM 821 N N . SER A 1 102 ? -0.797 -11.710 -21.304 1.00 59.25 102 SER A N 1
ATOM 822 C CA . SER A 1 102 ? -2.043 -10.952 -21.262 1.00 59.25 102 SER A CA 1
ATOM 823 C C . SER A 1 102 ? -2.118 -10.074 -22.509 1.00 59.25 102 SER A C 1
ATOM 825 O O . SER A 1 102 ? -1.452 -9.042 -22.592 1.00 59.25 102 SER A O 1
ATOM 827 N N . ASP A 1 103 ? -2.921 -10.517 -23.472 1.00 53.19 103 ASP A N 1
ATOM 828 C CA . ASP A 1 103 ? -3.345 -9.761 -24.649 1.00 53.19 103 ASP A CA 1
ATOM 829 C C . ASP A 1 103 ? -3.915 -8.401 -24.210 1.00 53.19 103 ASP A C 1
ATOM 831 O O . ASP A 1 103 ? -4.840 -8.317 -23.397 1.00 53.19 103 ASP A O 1
ATOM 835 N N . GLY A 1 104 ? -3.258 -7.330 -24.651 1.00 52.62 104 GLY A N 1
ATOM 836 C CA . GLY A 1 104 ? -3.491 -5.970 -24.183 1.00 52.62 104 GLY A CA 1
ATOM 837 C C . GLY A 1 104 ? -4.738 -5.377 -24.823 1.00 52.62 104 GLY A C 1
ATOM 838 O O . GLY A 1 104 ? -4.715 -4.979 -25.984 1.00 52.62 104 GLY A O 1
ATOM 839 N N . SER A 1 105 ? -5.811 -5.270 -24.043 1.00 48.94 105 SER A N 1
ATOM 840 C CA . SER A 1 105 ? -6.962 -4.419 -24.352 1.00 48.94 105 SER A CA 1
ATOM 841 C C . SER A 1 105 ? -6.530 -2.950 -24.295 1.00 48.94 105 SER A C 1
ATOM 843 O O . SER A 1 105 ? -6.500 -2.356 -23.221 1.00 48.94 105 SER A O 1
ATOM 845 N N . LEU A 1 106 ? -6.176 -2.392 -25.452 1.00 56.88 106 LEU A N 1
ATOM 846 C CA . LEU A 1 106 ? -5.802 -0.991 -25.644 1.00 56.88 106 LEU A CA 1
ATOM 847 C C . LEU A 1 106 ? -7.025 -0.078 -25.474 1.00 56.88 106 LEU A C 1
ATOM 849 O O . LEU A 1 106 ? -7.817 0.042 -26.407 1.00 56.88 106 LEU A O 1
ATOM 853 N N . GLU A 1 107 ? -7.153 0.607 -24.337 1.00 48.28 107 GLU A N 1
ATOM 854 C CA . GLU A 1 107 ? -8.009 1.797 -24.233 1.00 48.28 107 GLU A CA 1
ATOM 855 C C . GLU A 1 107 ? -7.288 2.936 -23.483 1.00 48.28 107 GLU A C 1
ATOM 857 O O . GLU A 1 107 ? -6.999 2.859 -22.292 1.00 48.28 107 GLU A O 1
ATOM 862 N N . ASP A 1 108 ? -6.975 3.985 -24.250 1.00 54.22 108 ASP A N 1
ATOM 863 C CA . ASP A 1 108 ? -6.645 5.387 -23.942 1.00 54.22 108 ASP A CA 1
ATOM 864 C C . ASP A 1 108 ? -6.576 5.860 -22.460 1.00 54.22 108 ASP A C 1
ATOM 866 O O . ASP A 1 108 ? -7.337 6.734 -22.059 1.00 54.22 108 ASP A O 1
ATOM 870 N N . ASP A 1 109 ? -5.628 5.359 -21.653 1.00 55.53 109 ASP A N 1
ATOM 871 C CA . ASP A 1 109 ? -4.785 6.130 -20.688 1.00 55.53 109 ASP A CA 1
ATOM 872 C C . ASP A 1 109 ? -3.630 5.261 -20.110 1.00 55.53 109 ASP A C 1
ATOM 874 O O . ASP A 1 109 ? -3.238 5.373 -18.946 1.00 55.53 109 ASP A O 1
ATOM 878 N N . ASP A 1 110 ? -3.057 4.366 -20.924 1.00 60.97 110 ASP A N 1
ATOM 879 C CA . ASP A 1 110 ? -2.100 3.316 -20.505 1.00 60.97 110 ASP A CA 1
ATOM 880 C C . ASP A 1 110 ? -0.708 3.814 -20.063 1.00 60.97 110 ASP A C 1
ATOM 882 O O . ASP A 1 110 ? 0.199 3.027 -19.755 1.00 60.97 110 ASP A O 1
ATOM 886 N N . TYR A 1 111 ? -0.475 5.128 -20.033 1.00 69.06 111 TYR A N 1
ATOM 887 C CA . TYR A 1 111 ? 0.816 5.635 -19.571 1.00 69.06 111 TYR A CA 1
ATOM 888 C C . TYR A 1 111 ? 0.956 5.532 -18.047 1.00 69.06 111 TYR A C 1
ATOM 890 O O . TYR A 1 111 ? 2.059 5.309 -17.534 1.00 69.06 111 TYR A O 1
ATOM 898 N N . HIS A 1 112 ? -0.147 5.679 -17.311 1.00 76.38 112 HIS A N 1
ATOM 899 C CA . HIS A 1 112 ? -0.145 5.692 -15.854 1.00 76.38 112 HIS A CA 1
ATOM 900 C C . HIS A 1 112 ? -0.645 4.379 -15.260 1.00 76.38 112 HIS A C 1
ATOM 902 O O . HIS A 1 112 ? -1.504 3.707 -15.812 1.00 76.38 112 HIS A O 1
ATOM 908 N N . ALA A 1 113 ? -0.103 4.016 -14.096 1.00 72.75 113 ALA A N 1
ATOM 909 C CA . ALA A 1 113 ? -0.529 2.808 -13.406 1.00 72.75 113 ALA A CA 1
ATOM 910 C C . ALA A 1 113 ? -1.969 2.941 -12.879 1.00 72.75 113 ALA A C 1
ATOM 912 O O . ALA A 1 113 ? -2.309 3.916 -12.198 1.00 72.75 113 ALA A O 1
ATOM 913 N N . THR A 1 114 ? -2.787 1.921 -13.132 1.00 74.06 114 THR A N 1
ATOM 914 C CA . THR A 1 114 ? -4.137 1.805 -12.576 1.00 74.06 114 THR A CA 1
ATOM 915 C C . THR A 1 114 ? -4.060 1.313 -11.130 1.00 74.06 114 THR A C 1
ATOM 917 O O . THR A 1 114 ? -3.341 0.372 -10.807 1.00 74.06 114 THR A O 1
ATOM 920 N N . THR A 1 115 ? -4.776 1.979 -10.222 1.00 74.62 115 THR A N 1
ATOM 921 C CA . THR A 1 115 ? -4.824 1.592 -8.803 1.00 74.62 115 THR A CA 1
ATOM 922 C C . THR A 1 115 ? -5.930 0.565 -8.579 1.00 74.62 115 THR A C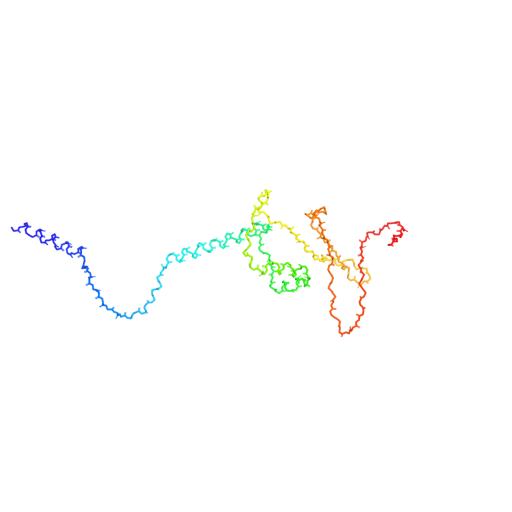 1
ATOM 924 O O . THR A 1 115 ? -7.103 0.905 -8.706 1.00 74.62 115 THR A O 1
ATOM 927 N N . GLU A 1 116 ? -5.567 -0.660 -8.201 1.00 78.25 116 GLU A N 1
ATOM 928 C CA . GLU A 1 116 ? -6.532 -1.735 -7.922 1.00 78.25 116 GLU A CA 1
ATOM 929 C C . GLU A 1 116 ? -7.003 -1.735 -6.460 1.00 78.25 116 GLU A C 1
ATOM 931 O O . GLU A 1 116 ? -8.198 -1.791 -6.180 1.00 78.25 116 GLU A O 1
ATOM 936 N N . THR A 1 117 ? -6.066 -1.637 -5.509 1.00 80.44 117 THR A N 1
ATOM 937 C CA . THR A 1 117 ? -6.348 -1.712 -4.066 1.00 80.44 117 THR A CA 1
ATOM 938 C C . THR A 1 117 ? -5.624 -0.602 -3.310 1.00 80.44 117 THR A C 1
ATOM 940 O O . THR A 1 117 ? -4.445 -0.343 -3.540 1.00 80.44 117 THR A O 1
ATOM 943 N N . ILE A 1 118 ? -6.323 0.044 -2.370 1.00 83.00 118 ILE A N 1
ATOM 944 C CA . ILE A 1 118 ? -5.775 1.116 -1.531 1.00 83.00 118 ILE A CA 1
ATOM 945 C C . ILE A 1 118 ? -5.732 0.643 -0.082 1.00 83.00 118 ILE A C 1
ATOM 947 O O . ILE A 1 118 ? -6.764 0.334 0.512 1.00 83.00 118 ILE A O 1
ATOM 951 N N . ILE A 1 119 ? -4.536 0.638 0.504 1.00 84.25 119 ILE A N 1
ATOM 952 C CA . ILE A 1 119 ? -4.329 0.349 1.924 1.00 84.25 119 ILE A CA 1
ATOM 953 C C . ILE A 1 119 ? -4.008 1.669 2.619 1.00 84.25 119 ILE A C 1
ATOM 955 O O . ILE A 1 119 ? -3.078 2.374 2.235 1.00 84.25 119 ILE A O 1
ATOM 959 N N . THR A 1 120 ? -4.808 2.035 3.619 1.00 84.75 120 THR A N 1
ATOM 960 C CA . THR A 1 120 ? -4.642 3.289 4.365 1.00 84.75 120 THR A CA 1
ATOM 961 C C . THR A 1 120 ? -4.435 2.995 5.840 1.00 84.75 120 THR A C 1
ATOM 963 O O . THR A 1 120 ? -5.267 2.356 6.483 1.00 84.75 120 THR A O 1
ATOM 966 N N . MET A 1 121 ? -3.322 3.489 6.373 1.00 83.69 121 MET A N 1
ATOM 967 C CA . MET A 1 121 ? -2.994 3.406 7.790 1.00 83.69 121 MET A CA 1
ATOM 968 C C . MET A 1 121 ? -3.658 4.565 8.551 1.00 83.69 121 MET A C 1
ATOM 970 O O . MET A 1 121 ? -3.904 5.624 7.961 1.00 83.69 121 MET A O 1
ATOM 974 N N . PRO A 1 122 ? -3.957 4.395 9.852 1.00 84.44 122 PRO A N 1
ATOM 975 C CA . PRO A 1 122 ? -4.423 5.489 10.694 1.00 84.44 122 PRO A CA 1
ATOM 976 C C . PRO A 1 122 ? -3.470 6.682 10.626 1.00 84.44 122 PRO A C 1
ATOM 978 O O . PRO A 1 122 ? -2.258 6.530 10.756 1.00 84.44 122 PRO A O 1
ATOM 981 N N . THR A 1 123 ? -4.023 7.872 10.428 1.00 80.00 123 THR A N 1
ATOM 982 C CA . THR A 1 123 ? -3.275 9.122 10.546 1.00 80.00 123 THR A CA 1
ATOM 983 C C . THR A 1 123 ? -3.027 9.397 12.024 1.00 80.00 123 THR A C 1
ATOM 985 O O . THR A 1 123 ? -3.956 9.295 12.831 1.00 80.00 123 THR A O 1
ATOM 988 N N . GLU A 1 124 ? -1.791 9.747 12.380 1.00 68.44 124 GLU A N 1
ATOM 989 C CA . GLU A 1 124 ? -1.479 10.202 13.732 1.00 68.44 124 GLU A CA 1
ATOM 990 C C . GLU A 1 124 ? -2.303 11.457 14.036 1.00 68.44 124 GLU A C 1
ATOM 992 O O . GLU A 1 124 ? -2.320 12.416 13.263 1.00 68.44 124 GLU A O 1
ATOM 997 N N . SER A 1 125 ? -3.074 11.422 15.121 1.00 61.03 125 SER A N 1
ATOM 998 C CA . SER A 1 125 ? -3.826 12.589 15.567 1.00 61.03 125 SER A CA 1
ATOM 999 C C . SER A 1 125 ? -2.865 13.580 16.212 1.00 61.03 125 SER A C 1
ATOM 1001 O O . SER A 1 125 ? -2.129 13.181 17.117 1.00 61.03 125 SER A O 1
ATOM 1003 N N . ASP A 1 126 ? -2.947 14.861 15.844 1.00 54.78 126 ASP A N 1
ATOM 1004 C CA . ASP A 1 126 ? -2.370 15.935 16.653 1.00 54.78 126 ASP A CA 1
ATOM 1005 C C . ASP A 1 126 ? -2.836 15.743 18.103 1.00 54.78 126 ASP A C 1
ATOM 1007 O O . ASP A 1 126 ? -4.034 15.641 18.385 1.00 54.78 126 ASP A O 1
ATOM 1011 N N . LEU A 1 127 ? -1.867 15.621 19.007 1.00 49.81 127 LEU A N 1
ATOM 1012 C CA . LEU A 1 127 ? -1.941 15.120 20.386 1.00 49.81 127 LEU A CA 1
ATOM 1013 C C . LEU A 1 127 ? -2.883 15.891 21.346 1.00 49.81 127 LEU A C 1
ATOM 1015 O O . LEU A 1 127 ? -2.800 15.723 22.559 1.00 49.81 127 LEU A O 1
ATOM 1019 N N . LEU A 1 128 ? -3.792 16.730 20.845 1.00 48.09 128 LEU A N 1
ATOM 1020 C CA . LEU A 1 128 ? -4.580 17.689 21.626 1.00 48.09 128 LEU A CA 1
ATOM 1021 C C . LEU A 1 128 ? -6.037 17.294 21.887 1.00 48.09 128 LEU A C 1
ATOM 1023 O O . LEU A 1 128 ? -6.747 18.033 22.563 1.00 48.09 128 LEU A O 1
ATOM 1027 N N . VAL A 1 129 ? -6.507 16.132 21.426 1.00 49.12 129 VAL A N 1
ATOM 1028 C CA . VAL A 1 129 ? -7.857 15.646 21.775 1.00 49.12 129 VAL A CA 1
ATOM 1029 C C . VAL A 1 129 ? -7.786 14.471 22.755 1.00 49.12 129 VAL A C 1
ATOM 1031 O O . VAL A 1 129 ? -8.402 13.425 22.549 1.00 49.12 129 VAL A O 1
ATOM 1034 N N . GLN A 1 130 ? -7.052 14.646 23.857 1.00 46.19 130 GLN A N 1
ATOM 1035 C CA . GLN A 1 130 ? -7.258 13.837 25.058 1.00 46.19 130 GLN A CA 1
ATOM 1036 C C . GLN A 1 130 ? -8.579 14.255 25.711 1.00 46.19 130 GLN A C 1
ATOM 1038 O O . GLN A 1 130 ? -8.713 15.346 26.252 1.00 46.19 130 GLN A O 1
ATOM 1043 N N . VAL A 1 131 ? -9.560 13.360 25.673 1.00 50.19 131 VAL A N 1
ATOM 1044 C CA . VAL A 1 131 ? -10.637 13.339 26.666 1.00 50.19 131 VAL A CA 1
ATOM 1045 C C . VAL A 1 131 ? -10.405 12.049 27.447 1.00 50.19 131 VAL A C 1
ATOM 1047 O O . VAL A 1 131 ? -10.328 10.987 26.834 1.00 50.19 131 VAL A O 1
ATOM 1050 N N . GLU A 1 132 ? -10.205 12.157 28.762 1.00 51.19 132 GLU A N 1
ATOM 1051 C CA . GLU A 1 132 ? -10.116 11.021 29.702 1.00 51.19 132 GLU A CA 1
ATOM 1052 C C . GLU A 1 132 ? -8.973 10.005 29.474 1.00 51.19 132 GLU A C 1
ATOM 1054 O O . GLU A 1 132 ? -9.129 8.811 29.719 1.00 51.19 132 GLU A O 1
ATOM 1059 N N . GLY A 1 133 ? -7.789 10.451 29.039 1.00 50.47 133 GLY A N 1
ATOM 1060 C CA . GLY A 1 133 ? -6.563 9.645 29.177 1.00 50.47 133 GLY A CA 1
ATOM 1061 C C . GLY A 1 133 ? -6.450 8.389 28.295 1.00 50.47 133 GLY A C 1
ATOM 1062 O O . GLY A 1 133 ? -5.540 7.591 28.506 1.00 50.47 133 GLY A O 1
ATOM 1063 N N . LYS A 1 134 ? -7.316 8.207 27.286 1.00 52.22 134 LYS A N 1
ATOM 1064 C CA . LYS A 1 134 ? -7.184 7.147 26.264 1.00 52.22 134 LYS A CA 1
ATOM 1065 C C . LYS A 1 134 ? -6.767 7.757 24.916 1.00 52.22 134 LYS A C 1
ATOM 1067 O O . LYS A 1 134 ? -7.389 8.734 24.494 1.00 52.22 134 LYS A O 1
ATOM 1072 N N . PRO A 1 135 ? -5.749 7.220 24.214 1.00 54.00 135 PRO A N 1
ATOM 1073 C CA . PRO A 1 135 ? -5.363 7.737 22.903 1.00 54.00 135 PRO A CA 1
ATOM 1074 C C . PRO A 1 135 ? -6.506 7.519 21.900 1.00 54.00 135 PRO A C 1
ATOM 1076 O O . PRO A 1 135 ? -6.938 6.387 21.680 1.00 54.00 135 PRO A O 1
ATOM 1079 N N . LYS A 1 136 ? -7.009 8.599 21.287 1.00 63.19 136 LYS A N 1
ATOM 1080 C CA . LYS A 1 136 ? -8.057 8.545 20.253 1.00 63.19 136 LYS A CA 1
ATOM 1081 C C . LYS A 1 136 ? -7.474 8.079 18.912 1.00 63.19 136 LYS A C 1
ATOM 1083 O O . LYS A 1 136 ? -7.345 8.862 17.979 1.00 63.19 136 LYS A O 1
ATOM 1088 N N . CYS A 1 137 ? -7.132 6.799 18.807 1.00 68.25 137 CYS A N 1
ATOM 1089 C CA . CYS A 1 137 ? -7.074 6.129 17.504 1.00 68.25 137 CYS A CA 1
ATOM 1090 C C . CYS A 1 137 ? -8.519 5.811 17.055 1.00 68.25 137 CYS A C 1
ATOM 1092 O O . CYS A 1 137 ? -9.398 5.641 17.895 1.00 68.25 137 CYS A O 1
ATOM 1094 N N . CYS A 1 138 ? -8.870 5.736 15.774 1.00 79.25 138 CYS A N 1
ATOM 1095 C CA . CYS A 1 138 ? -8.052 5.849 14.573 1.00 79.25 138 CYS A CA 1
ATOM 1096 C C . CYS A 1 138 ? -8.778 6.740 13.560 1.00 79.25 138 CYS A C 1
ATOM 1098 O O . CYS A 1 138 ? -9.945 6.496 13.248 1.00 79.25 138 CYS A O 1
ATOM 1100 N N . PHE A 1 139 ? -8.098 7.761 13.038 1.00 81.44 139 PHE A N 1
ATOM 1101 C CA . PHE A 1 139 ? -8.638 8.615 11.983 1.00 81.44 139 PHE A CA 1
ATOM 1102 C C . PHE A 1 139 ? -8.026 8.210 10.648 1.00 81.44 139 PHE A C 1
ATOM 1104 O O . PHE A 1 139 ? -6.813 8.076 10.534 1.00 81.44 139 PHE A O 1
ATOM 1111 N N . PHE A 1 140 ? -8.864 8.021 9.634 1.00 85.75 140 PHE A N 1
ATOM 1112 C CA . PHE A 1 140 ? -8.414 7.683 8.288 1.00 85.75 140 PHE A CA 1
ATOM 1113 C C . PHE A 1 140 ? -8.608 8.896 7.389 1.00 85.75 140 PHE A C 1
ATOM 1115 O O . PHE A 1 140 ? -9.739 9.319 7.136 1.00 85.75 140 PHE A O 1
ATOM 1122 N N . LYS A 1 141 ? -7.501 9.474 6.922 1.00 82.31 141 LYS A N 1
ATOM 1123 C CA . LYS A 1 141 ? -7.525 10.558 5.945 1.00 82.31 141 LYS A CA 1
ATOM 1124 C C . LYS A 1 141 ? -7.326 9.981 4.550 1.00 82.31 141 LYS A C 1
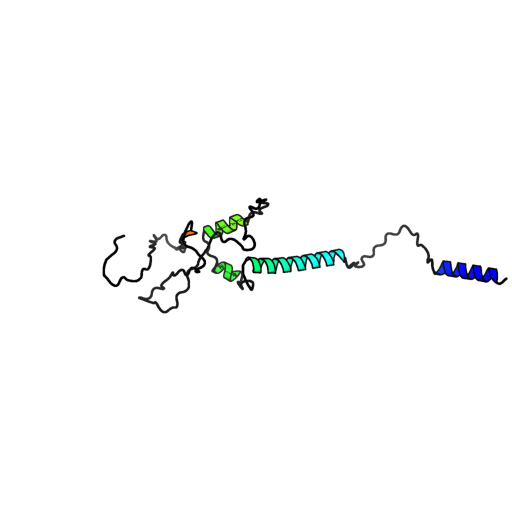ATOM 1126 O O . LYS A 1 141 ? -6.226 9.590 4.177 1.00 82.31 141 LYS A O 1
ATOM 1131 N N . PHE A 1 142 ? -8.401 9.959 3.774 1.00 82.25 142 PHE A N 1
ATOM 1132 C CA . PHE A 1 142 ? -8.358 9.577 2.368 1.00 82.25 142 PHE A CA 1
ATOM 1133 C C . PHE A 1 142 ? -8.040 10.793 1.495 1.00 82.25 142 PHE A C 1
ATOM 1135 O O . PHE A 1 142 ? -8.472 11.911 1.785 1.00 82.25 142 PHE A O 1
ATOM 1142 N N . SER A 1 143 ? -7.275 10.588 0.420 1.00 77.56 143 SER A N 1
ATOM 1143 C CA . SER A 1 143 ? -7.061 11.644 -0.572 1.00 77.56 143 SER A CA 1
ATOM 1144 C C . SER A 1 143 ? -8.345 11.890 -1.372 1.00 77.56 143 SER A C 1
ATOM 1146 O O . SER A 1 143 ? -9.109 10.960 -1.631 1.00 77.56 143 SER A O 1
ATOM 1148 N N . SER A 1 144 ? -8.559 13.126 -1.826 1.00 71.19 144 SER A N 1
ATOM 1149 C CA . SER A 1 144 ? -9.714 13.502 -2.661 1.00 71.19 144 SER A CA 1
ATOM 1150 C C . SER A 1 144 ? -9.746 12.813 -4.031 1.00 71.19 144 SER A C 1
ATOM 1152 O O . SER A 1 144 ? -10.736 12.922 -4.748 1.00 71.19 144 SER A O 1
ATOM 1154 N N . LYS A 1 145 ? -8.681 12.089 -4.398 1.00 70.88 145 LYS A N 1
ATOM 1155 C CA . LYS A 1 145 ? -8.597 11.311 -5.640 1.00 70.88 145 LYS A CA 1
ATOM 1156 C C . LYS A 1 145 ? -9.431 10.027 -5.589 1.00 70.88 145 LYS A C 1
ATOM 1158 O O . LYS A 1 145 ? -9.701 9.441 -6.632 1.00 70.88 145 LYS A O 1
ATOM 1163 N N . ILE A 1 146 ? -9.839 9.589 -4.396 1.00 74.44 146 ILE A N 1
ATOM 1164 C CA . ILE A 1 146 ? -10.658 8.390 -4.215 1.00 74.44 146 ILE A CA 1
ATOM 1165 C C . ILE A 1 146 ? -12.123 8.781 -4.390 1.00 74.44 146 ILE A C 1
ATOM 1167 O O . ILE A 1 146 ? -12.709 9.455 -3.543 1.00 74.44 146 ILE A O 1
ATOM 1171 N N . GLN A 1 147 ? -12.717 8.361 -5.503 1.00 72.81 147 GLN A N 1
ATOM 1172 C CA . GLN A 1 147 ? -14.137 8.573 -5.758 1.00 72.81 147 GLN A CA 1
ATOM 1173 C C . GLN A 1 147 ? -14.949 7.453 -5.094 1.00 72.81 147 GLN A C 1
ATOM 1175 O O . GLN A 1 147 ? -14.682 6.272 -5.311 1.00 72.81 147 GLN A O 1
ATOM 1180 N N . PHE A 1 148 ? -15.950 7.811 -4.286 1.00 75.00 148 PHE A N 1
ATOM 1181 C CA . PHE A 1 148 ? -16.754 6.846 -3.520 1.00 75.00 148 PHE A CA 1
ATOM 1182 C C . PHE A 1 148 ? -17.526 5.858 -4.409 1.00 75.00 148 PHE A C 1
ATOM 1184 O O . PHE A 1 148 ? -17.758 4.723 -4.012 1.00 75.00 148 PHE A O 1
ATOM 1191 N N . ASN A 1 149 ? -17.896 6.275 -5.621 1.00 78.56 149 ASN A N 1
ATOM 1192 C CA . ASN A 1 149 ? -18.622 5.467 -6.602 1.00 78.56 149 ASN A CA 1
ATOM 1193 C C . ASN A 1 149 ? -17.767 4.362 -7.246 1.00 78.56 149 ASN A C 1
ATOM 1195 O O . ASN A 1 149 ? -18.325 3.461 -7.860 1.00 78.56 149 ASN A O 1
ATOM 1199 N N . LYS A 1 150 ? -16.437 4.418 -7.116 1.00 82.69 150 LYS A N 1
ATOM 1200 C CA . LYS A 1 150 ? -15.515 3.390 -7.625 1.00 82.69 150 LYS A CA 1
ATOM 1201 C C . LYS A 1 150 ? -15.141 2.342 -6.570 1.00 82.69 150 LYS A C 1
ATOM 1203 O O . LYS A 1 150 ? -14.363 1.436 -6.852 1.00 82.69 150 LYS A O 1
ATOM 1208 N N . VAL A 1 151 ? -15.658 2.460 -5.345 1.00 82.94 151 VAL A N 1
ATOM 1209 C CA . VAL A 1 151 ? -15.327 1.541 -4.250 1.00 82.94 151 VAL A CA 1
ATOM 1210 C C . VAL A 1 151 ? -16.178 0.278 -4.359 1.00 82.94 151 VAL A C 1
ATOM 1212 O O . VAL A 1 151 ? -17.370 0.302 -4.071 1.00 82.94 151 VAL A O 1
ATOM 1215 N N . VAL A 1 152 ? -15.550 -0.840 -4.731 1.00 86.81 152 VAL A N 1
ATOM 1216 C CA . VAL A 1 152 ? -16.213 -2.156 -4.800 1.00 86.81 152 VAL A CA 1
ATOM 1217 C C . VAL A 1 152 ? -16.339 -2.794 -3.413 1.00 86.81 152 VAL A C 1
ATOM 1219 O O . VAL A 1 152 ? -17.371 -3.368 -3.073 1.00 86.81 152 VAL A O 1
ATOM 1222 N N . LYS A 1 153 ? -15.290 -2.697 -2.586 1.00 85.75 153 LYS A N 1
ATOM 1223 C CA . LYS A 1 153 ? -15.215 -3.340 -1.267 1.00 85.75 153 LYS A CA 1
ATOM 1224 C C . LYS A 1 153 ? -14.368 -2.506 -0.308 1.00 85.75 153 LYS A C 1
ATOM 1226 O O . LYS A 1 153 ? -13.329 -1.984 -0.698 1.00 85.75 153 LYS A O 1
ATOM 1231 N N . ALA A 1 154 ? -14.785 -2.426 0.955 1.00 88.19 154 ALA A N 1
ATOM 1232 C CA . ALA A 1 154 ? -14.027 -1.782 2.025 1.00 88.19 154 ALA A CA 1
ATOM 1233 C C . ALA A 1 154 ? -14.023 -2.669 3.277 1.00 88.19 154 ALA A C 1
ATOM 1235 O O . ALA A 1 154 ? -15.074 -3.129 3.721 1.00 88.19 154 ALA A O 1
ATOM 1236 N N . GLN A 1 155 ? -12.840 -2.923 3.838 1.00 88.12 155 GLN A N 1
ATOM 1237 C CA . GLN A 1 155 ? -12.658 -3.759 5.026 1.00 88.12 155 GLN A CA 1
ATOM 1238 C C . GLN A 1 155 ? -11.712 -3.075 6.012 1.00 88.12 155 GLN A C 1
ATOM 1240 O O . GLN A 1 155 ? -10.671 -2.552 5.617 1.00 88.12 155 GLN A O 1
ATOM 1245 N N . LEU A 1 156 ? -12.069 -3.101 7.298 1.00 89.31 156 LEU A N 1
ATOM 1246 C CA . LEU A 1 156 ? -11.214 -2.634 8.386 1.00 89.31 156 LEU A CA 1
ATOM 1247 C C . LEU A 1 156 ? -10.509 -3.832 9.023 1.00 89.31 156 LEU A C 1
ATOM 1249 O O . LEU A 1 156 ? -11.164 -4.747 9.519 1.00 89.31 156 LEU A O 1
ATOM 1253 N N . TRP A 1 157 ? -9.180 -3.796 9.039 1.00 86.81 157 TRP A N 1
ATOM 1254 C CA . TRP A 1 157 ? -8.347 -4.841 9.626 1.00 86.81 157 TRP A CA 1
ATOM 1255 C C . TRP A 1 157 ? -7.824 -4.396 10.990 1.00 86.81 157 TRP A C 1
ATOM 1257 O O . TRP A 1 157 ? -7.235 -3.323 11.112 1.00 86.81 157 TRP A O 1
ATOM 1267 N N . ILE A 1 158 ? -8.030 -5.230 12.010 1.00 86.94 158 ILE A N 1
ATOM 1268 C CA . ILE A 1 158 ? -7.558 -4.998 13.379 1.00 86.94 158 ILE A CA 1
ATOM 1269 C C . ILE A 1 158 ? -6.683 -6.180 13.782 1.00 86.94 158 ILE A C 1
ATOM 1271 O O . ILE A 1 158 ? -7.073 -7.335 13.621 1.00 86.94 158 ILE A O 1
ATOM 1275 N N . TYR A 1 159 ? -5.499 -5.884 14.311 1.00 85.12 159 TYR A N 1
ATOM 1276 C CA . TYR A 1 159 ? -4.581 -6.898 14.811 1.00 85.12 159 TYR A CA 1
ATOM 1277 C C . TYR A 1 159 ? -4.723 -7.045 16.328 1.00 85.12 159 TYR A C 1
ATOM 1279 O O . TYR A 1 159 ? -4.464 -6.100 17.075 1.00 85.12 159 TYR A O 1
ATOM 1287 N N . LEU A 1 160 ? -5.112 -8.237 16.781 1.00 85.75 160 LEU A N 1
ATOM 1288 C CA . LEU A 1 160 ? -5.125 -8.598 18.197 1.00 85.75 160 LEU A CA 1
ATOM 1289 C C . LEU A 1 160 ? -3.767 -9.200 18.566 1.00 85.75 160 LEU A C 1
ATOM 1291 O O . LEU A 1 160 ? -3.329 -10.181 17.966 1.00 85.75 160 LEU A O 1
ATOM 1295 N N . ARG A 1 161 ? -3.082 -8.598 19.543 1.00 85.56 161 ARG A N 1
ATOM 1296 C CA . ARG A 1 161 ? -1.796 -9.108 20.029 1.00 85.56 161 ARG A CA 1
ATOM 1297 C C . ARG A 1 161 ? -2.008 -10.449 20.752 1.00 85.56 161 ARG A C 1
ATOM 1299 O O . ARG A 1 161 ? -2.999 -10.571 21.471 1.00 85.56 161 ARG A O 1
ATOM 1306 N N . PRO A 1 162 ? -1.084 -11.419 20.615 1.00 86.06 162 PRO A N 1
ATOM 1307 C CA . PRO A 1 162 ? -1.120 -12.631 21.426 1.00 86.06 162 PRO A CA 1
ATOM 1308 C C . PRO A 1 162 ? -1.109 -12.297 22.923 1.00 86.06 162 PRO A C 1
ATOM 1310 O O . PRO A 1 162 ? -0.408 -11.384 23.362 1.00 86.06 162 PRO A O 1
ATOM 1313 N N . VAL A 1 163 ? -1.892 -13.056 23.682 1.00 88.12 163 VAL A N 1
ATOM 1314 C CA . VAL A 1 163 ? -2.007 -12.983 25.141 1.00 88.12 163 VAL A CA 1
ATOM 1315 C C . VAL A 1 163 ? -1.366 -14.225 25.753 1.00 88.12 163 VAL A C 1
ATOM 1317 O O . VAL A 1 163 ? -1.452 -15.309 25.180 1.00 88.12 163 VAL A O 1
ATOM 1320 N N . GLU A 1 164 ? -0.707 -14.071 26.900 1.00 87.88 164 GLU A N 1
ATOM 1321 C CA . GLU A 1 164 ? -0.023 -15.180 27.585 1.00 87.88 164 GLU A CA 1
ATOM 1322 C C . GLU A 1 164 ? -1.011 -16.202 28.163 1.00 87.88 164 GLU A C 1
ATOM 1324 O O . GLU A 1 164 ? -0.718 -17.394 28.223 1.00 87.88 164 GLU A O 1
ATOM 1329 N N . THR A 1 165 ? -2.204 -15.745 28.553 1.00 89.94 165 THR A N 1
ATOM 1330 C CA . THR A 1 165 ? -3.277 -16.582 29.092 1.00 89.94 165 THR A CA 1
ATOM 1331 C C . THR A 1 165 ? -4.515 -16.533 28.193 1.00 89.94 165 THR A C 1
ATOM 1333 O O . THR A 1 165 ? -4.822 -15.484 27.614 1.00 89.94 165 THR A O 1
ATOM 1336 N N . PRO A 1 166 ? -5.255 -17.651 28.057 1.00 87.00 166 PRO A N 1
ATOM 1337 C CA . PRO A 1 166 ? -6.458 -17.695 27.236 1.00 87.00 166 PRO A CA 1
ATOM 1338 C C . PRO A 1 166 ? -7.520 -16.766 27.830 1.00 87.00 166 PRO A C 1
ATOM 1340 O O . PRO A 1 166 ? -8.089 -17.032 28.887 1.00 87.00 166 PRO A O 1
ATOM 1343 N N . THR A 1 167 ? -7.778 -15.655 27.145 1.00 90.62 167 THR A N 1
ATOM 1344 C CA . THR A 1 167 ? -8.743 -14.631 27.553 1.00 90.62 167 THR A CA 1
ATOM 1345 C C . THR A 1 167 ? -9.717 -14.350 26.417 1.00 90.62 167 THR A C 1
ATOM 1347 O O . THR A 1 167 ? -9.368 -14.420 25.239 1.00 90.62 167 THR A O 1
ATOM 1350 N N . THR A 1 168 ? -10.969 -14.055 26.768 1.00 89.56 168 THR A N 1
ATOM 1351 C CA . THR A 1 168 ? -11.980 -13.651 25.783 1.00 89.56 168 THR A CA 1
ATOM 1352 C C . THR A 1 168 ? -11.856 -12.152 25.539 1.00 89.56 168 THR A C 1
ATOM 1354 O O . THR A 1 168 ? -11.965 -11.362 26.476 1.00 89.56 168 THR A O 1
ATOM 1357 N N . VAL A 1 169 ? -11.629 -11.758 24.286 1.00 89.38 169 VAL A N 1
ATOM 1358 C CA . VAL A 1 169 ? -11.492 -10.351 23.888 1.00 89.38 169 VAL A CA 1
ATOM 1359 C C . VAL A 1 169 ? -12.767 -9.898 23.185 1.00 89.38 169 VAL A C 1
ATOM 1361 O O . VAL A 1 169 ? -13.116 -10.416 22.127 1.00 89.38 169 VAL A O 1
ATOM 1364 N N . PHE A 1 170 ? -13.445 -8.901 23.752 1.00 87.50 170 PHE A N 1
ATOM 1365 C CA . PHE A 1 170 ? -14.591 -8.249 23.119 1.00 87.50 170 PHE A CA 1
ATOM 1366 C C . PHE A 1 170 ? -14.115 -7.042 22.312 1.00 87.50 170 PHE A C 1
ATOM 1368 O O . PHE A 1 170 ? -13.575 -6.086 22.868 1.00 87.50 170 PHE A O 1
ATOM 1375 N N . VAL A 1 171 ? -14.318 -7.084 20.996 1.00 87.12 171 VAL A N 1
ATOM 1376 C CA . VAL A 1 171 ? -13.956 -5.992 20.086 1.00 87.12 171 VAL A CA 1
ATOM 1377 C C . VAL A 1 171 ? -15.224 -5.263 19.664 1.00 87.12 171 VAL A C 1
ATOM 1379 O O . VAL A 1 171 ? -16.133 -5.869 19.103 1.00 87.12 171 VAL A O 1
ATOM 1382 N N . GLN A 1 172 ? -15.271 -3.954 19.907 1.00 85.38 172 GLN A N 1
ATOM 1383 C CA . GLN A 1 172 ? -16.365 -3.092 19.467 1.00 85.38 172 GLN A CA 1
ATOM 1384 C C . GLN A 1 172 ? -15.829 -2.018 18.524 1.00 85.38 172 GLN A C 1
ATOM 1386 O O . GLN A 1 172 ? -14.885 -1.300 18.851 1.00 85.38 172 GLN A O 1
ATOM 1391 N N . ILE A 1 173 ? -16.450 -1.902 17.351 1.00 86.00 173 ILE A N 1
ATOM 1392 C CA . ILE A 1 173 ? -16.100 -0.904 16.340 1.00 86.00 173 ILE A CA 1
ATOM 1393 C C . ILE A 1 173 ? -17.213 0.138 16.320 1.00 86.00 173 ILE A C 1
ATOM 1395 O O . ILE A 1 173 ? -18.380 -0.191 16.121 1.00 86.00 173 ILE A O 1
ATOM 1399 N N . LEU A 1 174 ? -16.848 1.398 16.543 1.00 83.81 174 LEU A N 1
ATOM 1400 C CA . LEU A 1 174 ? -17.785 2.514 16.641 1.00 83.81 174 LEU A CA 1
ATOM 1401 C C . LEU A 1 174 ? -17.401 3.603 15.643 1.00 83.81 174 LEU A C 1
ATOM 1403 O O . LEU A 1 174 ? -16.225 3.935 15.485 1.00 83.81 174 LEU A O 1
ATOM 1407 N N . ARG A 1 175 ? -18.406 4.197 14.995 1.00 82.88 175 ARG A N 1
ATOM 1408 C CA . ARG A 1 175 ? -18.219 5.373 14.143 1.00 82.88 175 ARG A CA 1
ATOM 1409 C C . ARG A 1 175 ? -18.366 6.636 14.984 1.00 82.88 175 ARG A C 1
ATOM 1411 O O . ARG A 1 175 ? -19.436 6.903 15.522 1.00 82.88 175 ARG A O 1
ATOM 1418 N N . LEU A 1 176 ? -17.313 7.446 15.036 1.00 79.25 176 LEU A N 1
ATOM 1419 C CA . LEU A 1 17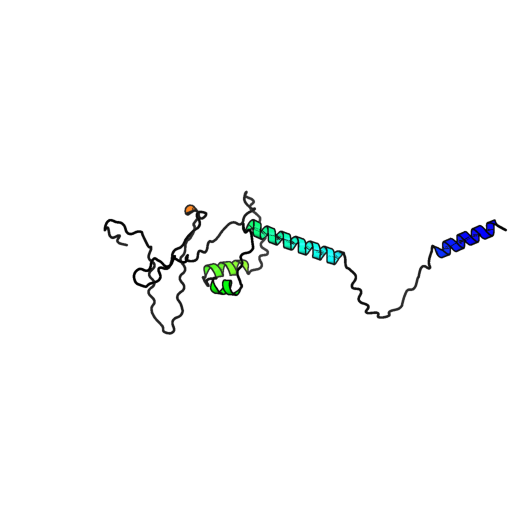6 ? -17.379 8.773 15.641 1.00 79.25 176 LEU A CA 1
ATOM 1420 C C . LEU A 1 176 ? -18.175 9.712 14.727 1.00 79.25 176 LEU A C 1
ATOM 1422 O O . LEU A 1 176 ? -17.746 10.037 13.619 1.00 79.25 176 LEU A O 1
ATOM 1426 N N . ILE A 1 177 ? -19.344 10.140 15.195 1.00 80.88 177 ILE A N 1
ATOM 1427 C CA . ILE A 1 177 ? -20.159 11.180 14.564 1.00 80.88 177 ILE A CA 1
ATOM 1428 C C . ILE A 1 177 ? -20.000 12.488 15.339 1.00 80.88 177 ILE A C 1
ATOM 1430 O O . ILE A 1 177 ? -19.763 12.477 16.548 1.00 80.88 177 ILE A O 1
ATOM 1434 N N . LYS A 1 178 ? -20.112 13.632 14.652 1.00 75.56 178 LYS A N 1
ATOM 1435 C CA . LYS A 1 178 ? -20.178 14.923 15.348 1.00 75.56 178 LYS A CA 1
ATOM 1436 C C . LYS A 1 178 ? -21.409 14.898 16.261 1.00 75.56 178 LYS A C 1
ATOM 1438 O O . LYS A 1 178 ? -22.467 14.488 15.780 1.00 75.56 178 LYS A O 1
ATOM 1443 N N . PRO A 1 179 ? -21.294 15.306 17.536 1.00 71.12 179 PRO A N 1
ATOM 1444 C CA . PRO A 1 179 ? -22.444 15.326 18.425 1.00 71.12 179 PRO A CA 1
ATOM 1445 C C . PRO A 1 179 ? -23.514 16.236 17.816 1.00 71.12 179 PRO A C 1
ATOM 1447 O O . PRO A 1 179 ? -23.265 17.418 17.567 1.00 71.12 179 PRO A O 1
ATOM 1450 N N . MET A 1 180 ? -24.684 15.666 17.518 1.00 57.38 180 MET A N 1
ATOM 1451 C CA . MET A 1 180 ? -25.864 16.453 17.178 1.00 57.38 180 MET A CA 1
ATOM 1452 C C . MET A 1 180 ? -26.190 17.331 18.384 1.00 57.38 180 MET A C 1
ATOM 1454 O O . MET A 1 180 ? -26.216 16.854 19.515 1.00 57.38 180 MET A O 1
ATOM 1458 N N . LYS A 1 181 ? -26.410 18.625 18.143 1.00 62.31 181 LYS A N 1
ATOM 1459 C CA . LYS A 1 181 ? -26.771 19.585 19.193 1.00 62.31 181 LYS A CA 1
ATOM 1460 C C . LYS A 1 181 ? -28.160 19.338 19.799 1.00 62.31 181 LYS A C 1
ATOM 1462 O O . LYS A 1 181 ? -28.468 19.978 20.792 1.00 62.31 181 LYS A O 1
ATOM 1467 N N . ASP A 1 182 ? -28.942 18.399 19.265 1.00 52.16 182 ASP A N 1
ATOM 1468 C CA . ASP A 1 182 ? -30.257 18.032 19.789 1.00 52.16 182 ASP A CA 1
ATOM 1469 C C . ASP A 1 182 ? -30.334 16.538 20.108 1.00 52.16 182 ASP A C 1
ATOM 1471 O O . ASP A 1 182 ? -30.000 15.685 19.284 1.00 52.16 182 ASP A O 1
ATOM 1475 N N . GLY A 1 183 ? -30.746 16.248 21.344 1.00 56.16 183 GLY A N 1
ATOM 1476 C CA . GLY A 1 183 ? -30.708 14.956 22.031 1.00 56.16 183 GLY A CA 1
ATOM 1477 C C . GLY A 1 183 ? -31.636 13.867 21.492 1.00 56.16 183 GLY A C 1
ATOM 1478 O O . GLY A 1 183 ? -32.367 13.248 22.262 1.00 56.16 183 GLY A O 1
ATOM 1479 N N . THR A 1 184 ? -31.588 13.567 20.199 1.00 52.28 184 THR A N 1
ATOM 1480 C CA . THR A 1 184 ? -32.261 12.391 19.641 1.00 52.28 184 THR A CA 1
ATOM 1481 C C . THR A 1 184 ? -31.288 11.213 19.612 1.00 52.28 184 THR A C 1
ATOM 1483 O O . THR A 1 184 ? -30.372 11.148 18.794 1.00 52.28 184 THR A O 1
ATOM 1486 N N . ARG A 1 185 ? -31.467 10.278 20.553 1.00 47.03 185 ARG A N 1
ATOM 1487 C CA . ARG A 1 185 ? -30.755 8.993 20.585 1.00 47.03 185 ARG A CA 1
ATOM 1488 C C . ARG A 1 185 ? -31.093 8.200 19.319 1.00 47.03 185 ARG A C 1
ATOM 1490 O O . ARG A 1 185 ? -32.259 7.893 19.092 1.00 47.03 185 ARG A O 1
ATOM 1497 N N . ILE A 1 186 ? -30.084 7.840 18.528 1.00 52.59 186 ILE A N 1
ATOM 1498 C CA . ILE A 1 186 ? -30.250 6.866 17.445 1.00 52.59 186 ILE A CA 1
ATOM 1499 C C . ILE A 1 186 ? -30.140 5.478 18.081 1.00 52.59 186 ILE A C 1
ATOM 1501 O O . ILE A 1 186 ? -29.085 5.115 18.602 1.00 52.59 186 ILE A O 1
ATOM 1505 N N . HIS A 1 187 ? -31.250 4.741 18.093 1.00 40.62 187 HIS A N 1
ATOM 1506 C CA . HIS A 1 187 ? -31.241 3.303 18.338 1.00 40.62 187 HIS A CA 1
ATOM 1507 C C . HIS A 1 187 ? -30.599 2.607 17.133 1.00 40.62 187 HIS A C 1
ATOM 1509 O O . HIS A 1 187 ? -30.929 2.932 15.991 1.00 40.62 187 HIS A O 1
ATOM 1515 N N . PHE A 1 188 ? -29.654 1.710 17.420 1.00 38.75 188 PHE A N 1
ATOM 1516 C CA . PHE A 1 188 ? -29.083 0.773 16.454 1.00 38.75 188 PHE A CA 1
ATOM 1517 C C . PHE A 1 188 ? -30.097 -0.307 16.086 1.00 38.75 188 PHE A C 1
ATOM 1519 O O . PHE A 1 188 ? -30.860 -0.711 16.996 1.00 38.75 188 PHE A O 1
#

Foldseek 3Di:
DVVVVVVVVVVVVVPVVPDDPPPDDDDDDDDPDDPPPPPVVVVVVVVVVVVVVVVVVVLVCVQAVHPDDDPADPVNCVVVPDPDPVVVVVVVVPVPPDPDPPDDPDDPDPSHDDDDDDDWAFDQDPPPPDDPPDRDDGDTDDDPVDDPVPDPDDDDDDDDDDDPDDDDDDDDDDDDDDDDPDPDDDDD

Radius of gyration: 37.53 Å; chains: 1; bounding box: 107×45×96 Å

Organism: NCBI:txid89673

InterPro domains:
  IPR001111 TGF-beta, propeptide [PF00688] (41-172)
  IPR015615 Transforming growth factor-beta-like [PTHR11848] (9-165)

Sequence (188 aa):
MQKLQIYVYIYLFMLIVAGPVDLNENSEQKENVEKEGLCNACTWRQNTKSSRIEAIKIQILSKLRLETAPNISKDAIRQLLPKAPPLRELIDQYDVQRDDSSDGSLEDDDYHATTETIITMPTESDLLVQVEGKPKCCFFKFSSKIQFNKVVKAQLWIYLRPVETPTTVFVQILRLIKPMKDGTRIHF